Protein AF-A0A3A0E6I8-F1 (afdb_monomer)

Solvent-accessible surface area (backbone atoms only — not comparable to full-atom values): 16026 Å² total; per-residue (Å²): 136,55,73,66,58,53,52,46,22,51,53,8,47,50,31,26,50,49,14,53,53,52,40,52,52,56,52,53,52,51,53,49,50,39,50,50,27,47,73,67,78,48,79,81,57,69,67,58,54,50,51,49,51,56,52,46,54,50,28,34,40,41,15,20,21,8,38,8,29,42,57,36,18,39,59,16,43,63,37,33,52,52,45,48,50,52,52,51,50,43,68,69,42,41,76,77,77,45,81,75,58,98,80,68,47,72,63,62,56,50,51,52,51,51,51,53,50,54,51,45,53,49,38,53,50,44,50,50,38,48,76,70,64,66,39,39,57,75,79,40,64,66,28,44,51,50,19,49,50,46,34,48,51,46,44,53,53,49,52,53,60,70,71,56,74,61,77,72,58,81,73,80,69,69,68,88,77,82,80,80,70,84,84,60,81,71,69,29,40,27,44,35,53,48,86,96,50,59,42,37,26,27,64,86,77,70,45,64,48,71,54,78,82,79,48,58,69,72,58,27,50,53,53,48,58,56,45,48,54,48,49,72,23,43,48,86,93,40,66,94,77,49,64,61,52,97,39,76,66,54,46,50,50,53,53,52,48,54,51,53,50,43,54,58,46,17,78,76,56,35,75,92,24,48,43,81,46,72,48,82,61,85,74,85,77,81,93,131

Secondary structure (DSSP, 8-state):
--HHHHHHHHHHHHHHHHHHHHHHHHHHHHHHHHHHHHHHTPPPPHHHHHHHHHHHHHHHHHHHHHHHHHTTBTTHHHHHHHHHHHHHHHHHHHHHHSPPPTT--HHHHHHHHHHHHHHHHHHHHHHHHHHTT-SB-TT-HHHHHHHHHHHHHHHHHHHHHHHPPPPPPPP---STT-SSSTTS--SSEEE--BTTB-SEEETTT--EE-GGGTS-HHHHHHHHHHHHHHHHH--GGGTTT----SSHHHHHHHHHHHHHHHHHHHHHH-TTTEEE--TT--------

Mean predicted aligned error: 16.23 Å

Radius of gyration: 34.94 Å; Cα contacts (8 Å, |Δi|>4): 293; chains: 1; bounding box: 76×38×91 Å

pLDDT: mean 83.89, std 15.66, range [24.5, 98.38]

Foldseek 3Di:
DDPLLVVQLVVLVVQLVQLVVQLVVLLVVVVVVLVVCLVVVHDDDPLVLVVSVLSNLLSLLSNLLSQLRNVLAPVNQVSLVVSLVSLVCCVVCVVPSPDPDPPCDPVVVVVSVVVSVVSVVSSVVSVVCVVVVVHDYNVPPVSVVRSCCSSCVSVVVSVVSSPDGDPRDPPPPPPPDPPPPPPDAQLAWEQAADAPAQRIARPVPRDHDQPVSHDDPVLSVLSVVLNVQQNVQDDPVCVLPGGNHPDPVSVVVSVVSLVVSQVVVCVVNNPVRYHHDPNDPNPPDDDD

Sequence (288 aa):
MDAIDIAFRLAGGFYLFAGWFGLRAILMDSVLDKALAALSAGKEDPKERGRRWVVGASTVLVGASGAALMTMSAWALPLFLTSVAAQAIWIAGARRIFIPAEDDDEASRRQLVNAAILYSAVAVGVAWLWSQGRLAPFDEPVGVVVTALAASGLALWFVYHMAWDAPSLPSFDPPPDEEEDDRQAPARIVIAPKFGWQPLVNADTGKRFSHLYWVEESLAHRIEEWDDGFQSAFSADDAPRGPDFPSPQDEAAWRAEGLAIAEALKDIYGPDSVTFGPGWDGHRGGDA

Nearest PDB structures (foldseek):
  4nqi-assembly1_B  TM=3.162E-01  e=5.289E+00  Dictyostelium discoideum
  5c1f-assembly1_B  TM=2.608E-01  e=8.557E+00  Schizosaccharomyces pombe 972h-

Structure (mmCIF, N/CA/C/O backbone):
data_AF-A0A3A0E6I8-F1
#
_entry.id   AF-A0A3A0E6I8-F1
#
loop_
_atom_site.group_PDB
_atom_site.id
_atom_site.type_symbol
_atom_site.label_atom_id
_atom_site.label_alt_id
_atom_site.label_comp_id
_atom_site.label_asym_id
_atom_site.label_entity_id
_atom_site.label_seq_id
_atom_site.pdbx_PDB_ins_code
_atom_site.Cartn_x
_atom_site.Cartn_y
_atom_site.Cartn_z
_atom_site.occupancy
_atom_site.B_iso_or_equiv
_atom_site.auth_seq_id
_atom_site.auth_comp_id
_atom_site.auth_asym_id
_atom_site.auth_atom_id
_atom_site.pdbx_PDB_model_num
ATOM 1 N N . MET A 1 1 ? -17.259 -12.341 29.523 1.00 79.31 1 MET A N 1
ATOM 2 C CA . MET A 1 1 ? -17.032 -12.315 28.069 1.00 79.31 1 MET A CA 1
ATOM 3 C C . MET A 1 1 ? -18.182 -13.059 27.428 1.00 79.31 1 MET A C 1
ATOM 5 O O . MET A 1 1 ? -18.319 -14.252 27.681 1.00 79.31 1 MET A O 1
ATOM 9 N N . ASP A 1 2 ? -19.057 -12.343 26.733 1.00 94.38 2 ASP A N 1
ATOM 10 C CA . ASP A 1 2 ? -20.251 -12.917 26.101 1.00 94.38 2 ASP A CA 1
ATOM 11 C C . ASP A 1 2 ? -20.049 -13.132 24.583 1.00 94.38 2 ASP A C 1
ATOM 13 O O . ASP A 1 2 ? -18.982 -12.854 24.030 1.00 94.38 2 ASP A O 1
ATOM 17 N N . ALA A 1 3 ? -21.071 -13.652 23.896 1.00 96.00 3 ALA A N 1
ATOM 18 C CA . ALA A 1 3 ? -21.010 -13.919 22.456 1.00 96.00 3 ALA A CA 1
ATOM 19 C C . ALA A 1 3 ? -20.780 -12.653 21.608 1.00 96.00 3 ALA A C 1
ATOM 21 O O . ALA A 1 3 ? -20.157 -12.727 20.549 1.00 96.00 3 ALA A O 1
ATOM 22 N N . ILE A 1 4 ? -21.252 -11.494 22.077 1.00 95.94 4 ILE A N 1
ATOM 23 C CA . ILE A 1 4 ? -21.092 -10.212 21.387 1.00 95.94 4 ILE A CA 1
ATOM 24 C C . ILE A 1 4 ? -19.627 -9.776 21.469 1.00 95.94 4 ILE A C 1
ATOM 26 O O . ILE A 1 4 ? -19.049 -9.417 20.444 1.00 95.94 4 ILE A O 1
ATOM 30 N N . ASP A 1 5 ? -18.997 -9.886 22.645 1.00 95.19 5 ASP A N 1
ATOM 31 C CA . ASP A 1 5 ? -17.566 -9.590 22.805 1.00 95.19 5 ASP A CA 1
ATOM 32 C C . ASP A 1 5 ? -16.725 -10.447 21.853 1.00 95.19 5 ASP A C 1
ATOM 34 O O . ASP A 1 5 ? -15.836 -9.943 21.170 1.00 95.19 5 ASP A O 1
ATOM 38 N N . ILE A 1 6 ? -17.017 -11.749 21.785 1.00 97.06 6 ILE A N 1
ATOM 39 C CA . ILE A 1 6 ? -16.288 -12.683 20.920 1.00 97.06 6 ILE A CA 1
ATOM 40 C C . ILE A 1 6 ? -16.454 -12.291 19.447 1.00 97.06 6 ILE A C 1
ATOM 42 O O . ILE A 1 6 ? -15.458 -12.206 18.728 1.00 97.06 6 ILE A O 1
ATOM 46 N N . ALA A 1 7 ? -17.681 -12.004 19.005 1.00 97.56 7 ALA A N 1
ATOM 47 C CA . ALA A 1 7 ? -17.958 -11.624 17.622 1.00 97.56 7 ALA A CA 1
ATOM 48 C C . ALA A 1 7 ? -17.195 -10.356 17.204 1.00 97.56 7 ALA A C 1
ATOM 50 O O . ALA A 1 7 ? -16.555 -10.340 16.152 1.00 97.56 7 ALA A O 1
ATOM 51 N N . PHE A 1 8 ? -17.197 -9.316 18.043 1.00 97.81 8 PHE A N 1
ATOM 52 C CA . PHE A 1 8 ? -16.474 -8.078 17.742 1.00 97.81 8 PHE A CA 1
ATOM 53 C C . PHE A 1 8 ? -14.960 -8.252 17.794 1.00 97.81 8 PHE A C 1
ATOM 55 O O . PHE A 1 8 ? -14.265 -7.689 16.950 1.00 97.81 8 PHE A O 1
ATOM 62 N N . ARG A 1 9 ? -14.429 -9.081 18.698 1.00 97.88 9 ARG A N 1
ATOM 63 C CA . ARG A 1 9 ? -12.992 -9.383 18.698 1.00 97.88 9 ARG A CA 1
ATOM 64 C C . ARG A 1 9 ? -12.553 -10.137 17.449 1.00 97.88 9 ARG A C 1
ATOM 66 O O . ARG A 1 9 ? -11.496 -9.826 16.906 1.00 97.88 9 ARG A O 1
ATOM 73 N N . LEU A 1 10 ? -13.366 -11.080 16.971 1.00 98.19 10 LEU A N 1
ATOM 74 C CA . LEU A 1 10 ? -13.122 -11.776 15.705 1.00 98.19 10 LEU A CA 1
ATOM 75 C C . LEU A 1 10 ? -13.185 -10.811 14.517 1.00 98.19 10 LEU A C 1
ATOM 77 O O . LEU A 1 10 ? -12.308 -10.858 13.657 1.00 98.19 10 LEU A O 1
ATOM 81 N N . ALA A 1 11 ? -14.156 -9.892 14.499 1.00 97.88 11 ALA A N 1
ATOM 82 C CA . ALA A 1 11 ? -14.212 -8.828 13.497 1.00 97.88 11 ALA A CA 1
ATOM 83 C C . ALA A 1 11 ? -12.971 -7.916 13.562 1.00 97.88 11 ALA A C 1
ATOM 85 O O . ALA A 1 11 ? -12.406 -7.567 12.528 1.00 97.88 11 ALA A O 1
ATOM 86 N N . GLY A 1 12 ? -12.497 -7.578 14.765 1.00 97.94 12 GLY A N 1
ATOM 87 C CA . GLY A 1 12 ? -11.249 -6.844 14.968 1.00 97.94 12 GLY A CA 1
ATOM 88 C C . GLY A 1 12 ? -10.038 -7.585 14.399 1.00 97.94 12 GLY A C 1
ATOM 89 O O . GLY A 1 12 ? -9.278 -7.017 13.614 1.00 97.94 12 GLY A O 1
ATOM 90 N N . GLY A 1 13 ? -9.906 -8.878 14.709 1.00 98.25 13 GLY A N 1
ATOM 91 C CA . GLY A 1 13 ? -8.868 -9.737 14.137 1.00 98.25 13 GLY A CA 1
ATOM 92 C C . GLY A 1 13 ? -8.929 -9.783 12.608 1.00 98.25 13 GLY A C 1
ATOM 93 O O . GLY A 1 13 ? -7.906 -9.615 11.948 1.00 98.25 13 GLY A O 1
ATOM 94 N N . PHE A 1 14 ? -10.128 -9.918 12.035 1.00 98.19 14 PHE A N 1
ATOM 95 C CA . PHE A 1 14 ? -10.339 -9.869 10.588 1.00 98.19 14 PHE A CA 1
ATOM 96 C C . PHE A 1 14 ? -9.808 -8.568 9.966 1.00 98.19 14 PHE A C 1
ATOM 98 O O . PHE A 1 14 ? -9.062 -8.632 8.991 1.00 98.19 14 PHE A O 1
ATOM 105 N N . TYR A 1 15 ? -10.118 -7.398 10.535 1.00 97.94 15 TYR A N 1
ATOM 106 C CA . TYR A 1 15 ? -9.634 -6.121 9.992 1.00 97.94 15 TYR A CA 1
ATOM 107 C C . TYR A 1 15 ? -8.137 -5.893 10.198 1.00 97.94 15 TYR A C 1
ATOM 109 O O . TYR A 1 15 ? -7.499 -5.291 9.334 1.00 97.94 15 TYR A O 1
ATOM 117 N N . LEU A 1 16 ? -7.553 -6.417 11.280 1.00 98.19 16 LEU A N 1
ATOM 118 C CA . LEU A 1 16 ? -6.101 -6.423 11.459 1.00 98.19 16 LEU A CA 1
ATOM 119 C C . LEU A 1 16 ? -5.421 -7.205 10.325 1.00 98.19 16 LEU A C 1
ATOM 121 O O . LEU A 1 16 ? -4.504 -6.691 9.680 1.00 98.19 16 LEU A O 1
ATOM 125 N N . PHE A 1 17 ? -5.912 -8.412 10.028 1.00 97.88 17 PHE A N 1
ATOM 126 C CA . PHE A 1 17 ? -5.404 -9.209 8.910 1.00 97.88 17 PHE A CA 1
ATOM 127 C C . PHE A 1 17 ? -5.680 -8.557 7.554 1.00 97.88 17 PHE A C 1
ATOM 129 O O . PHE A 1 17 ? -4.795 -8.557 6.701 1.00 97.88 17 PHE A O 1
ATOM 136 N N . ALA A 1 18 ? -6.856 -7.961 7.352 1.00 95.38 18 ALA A N 1
ATOM 137 C CA . ALA A 1 18 ? -7.169 -7.230 6.127 1.00 95.38 18 ALA A CA 1
ATOM 138 C C . ALA A 1 18 ? -6.194 -6.061 5.901 1.00 95.38 18 ALA A C 1
ATOM 140 O O . ALA A 1 18 ? -5.710 -5.883 4.785 1.00 95.38 18 ALA A O 1
ATOM 141 N N . GLY A 1 19 ? -5.847 -5.319 6.960 1.00 96.00 19 GLY A N 1
ATOM 142 C CA . GLY A 1 19 ? -4.814 -4.284 6.917 1.00 96.00 19 GLY A CA 1
ATOM 143 C C . GLY A 1 19 ? -3.444 -4.848 6.533 1.00 96.00 19 GLY A C 1
ATOM 144 O O . GLY A 1 19 ? -2.801 -4.337 5.622 1.00 96.00 19 GLY A O 1
ATOM 145 N N . TRP A 1 20 ? -3.021 -5.949 7.158 1.00 97.19 20 TRP A N 1
ATOM 146 C CA . TRP A 1 20 ? -1.754 -6.614 6.833 1.00 97.19 20 TRP A CA 1
ATOM 147 C C . TRP A 1 20 ? -1.683 -7.093 5.372 1.00 97.19 20 TRP A C 1
ATOM 149 O O . TRP A 1 20 ? -0.733 -6.771 4.658 1.00 97.19 20 TRP A O 1
ATOM 159 N N . PHE A 1 21 ? -2.686 -7.846 4.908 1.00 97.00 21 PHE A N 1
ATOM 160 C CA . PHE A 1 21 ? -2.713 -8.387 3.546 1.00 97.00 21 PHE A CA 1
ATOM 161 C C . PHE A 1 21 ? -2.886 -7.298 2.489 1.00 97.00 21 PHE A C 1
ATOM 163 O O . PHE A 1 21 ? -2.201 -7.339 1.468 1.00 97.00 21 PHE A O 1
ATOM 170 N N . GLY A 1 22 ? -3.750 -6.311 2.740 1.00 94.56 22 GLY A N 1
ATOM 171 C CA . GLY A 1 22 ? -3.923 -5.171 1.843 1.00 94.56 22 GLY A CA 1
ATOM 172 C C . GLY A 1 22 ? -2.625 -4.385 1.687 1.00 94.56 22 GLY A C 1
ATOM 173 O O . GLY A 1 22 ? -2.228 -4.062 0.571 1.00 94.56 22 GLY A O 1
ATOM 174 N N . LEU A 1 23 ? -1.910 -4.155 2.791 1.00 95.38 23 LEU A N 1
ATOM 175 C CA . LEU A 1 23 ? -0.643 -3.437 2.756 1.00 95.38 23 LEU A CA 1
ATOM 176 C C . LEU A 1 23 ? 0.424 -4.243 2.016 1.00 95.38 23 LEU A C 1
ATOM 178 O O . LEU A 1 23 ? 1.119 -3.696 1.167 1.00 95.38 23 LEU A O 1
ATOM 182 N N . ARG A 1 24 ? 0.497 -5.557 2.258 1.00 95.31 24 ARG A N 1
ATOM 183 C CA . ARG A 1 24 ? 1.386 -6.453 1.508 1.00 95.31 24 ARG A CA 1
ATOM 184 C C . ARG A 1 24 ? 1.143 -6.369 0.001 1.00 95.31 24 ARG A C 1
ATOM 186 O O . ARG A 1 24 ? 2.112 -6.302 -0.746 1.00 95.31 24 ARG A O 1
ATOM 193 N N . ALA A 1 25 ? -0.117 -6.381 -0.431 1.00 92.69 25 ALA A N 1
ATOM 194 C CA . ALA A 1 25 ? -0.465 -6.291 -1.846 1.00 92.69 25 ALA A CA 1
ATOM 195 C C . ALA A 1 25 ? 0.014 -4.964 -2.458 1.00 92.69 25 ALA A C 1
ATOM 197 O O . ALA A 1 25 ? 0.691 -4.982 -3.481 1.00 92.69 25 ALA A O 1
ATOM 198 N N . ILE A 1 26 ? -0.237 -3.838 -1.779 1.00 93.06 26 ILE A N 1
ATOM 199 C CA . ILE A 1 26 ? 0.222 -2.501 -2.203 1.00 93.06 26 ILE A CA 1
ATOM 200 C C . ILE A 1 26 ? 1.752 -2.431 -2.295 1.00 93.06 26 ILE A C 1
ATOM 202 O O . ILE A 1 26 ? 2.299 -1.805 -3.199 1.00 93.06 26 ILE A O 1
ATOM 206 N N . LEU A 1 27 ? 2.456 -3.051 -1.346 1.00 92.50 27 LEU A N 1
ATOM 207 C CA . LEU A 1 27 ? 3.917 -3.055 -1.329 1.00 92.50 27 LEU A CA 1
ATOM 208 C C . LEU A 1 27 ? 4.516 -3.953 -2.417 1.00 92.50 27 LEU A C 1
ATOM 210 O O . LEU A 1 27 ? 5.545 -3.610 -2.983 1.00 92.50 27 LEU A O 1
ATOM 214 N N . MET A 1 28 ? 3.895 -5.093 -2.723 1.00 91.25 28 MET A N 1
ATOM 215 C CA . MET A 1 28 ? 4.354 -5.952 -3.820 1.00 91.25 28 MET A CA 1
ATOM 216 C C . MET A 1 28 ? 4.173 -5.276 -5.182 1.00 91.25 28 MET A C 1
ATOM 218 O O . MET A 1 28 ? 5.078 -5.342 -6.010 1.00 91.25 28 MET A O 1
ATOM 222 N N . ASP A 1 29 ? 3.043 -4.597 -5.374 1.00 88.31 29 ASP A N 1
ATOM 223 C CA . ASP A 1 29 ? 2.763 -3.770 -6.550 1.00 88.31 29 ASP A CA 1
ATOM 224 C C . ASP A 1 29 ? 3.823 -2.669 -6.728 1.00 88.31 29 ASP A C 1
ATOM 226 O O . ASP A 1 29 ? 4.437 -2.541 -7.782 1.00 88.31 29 ASP A O 1
ATOM 230 N N . SER A 1 30 ? 4.152 -1.945 -5.651 1.00 87.94 30 SER A N 1
ATOM 231 C CA . SER A 1 30 ? 5.136 -0.858 -5.718 1.00 87.94 30 SER A CA 1
ATOM 232 C C . SER A 1 30 ? 6.561 -1.325 -6.008 1.00 87.94 30 SER A C 1
ATOM 234 O O . SER A 1 30 ? 7.309 -0.632 -6.696 1.00 87.94 30 SER A O 1
ATOM 236 N N . VAL A 1 31 ? 6.952 -2.496 -5.501 1.00 88.00 31 VAL A N 1
ATOM 237 C CA . VAL A 1 31 ? 8.259 -3.092 -5.802 1.00 88.00 31 VAL A CA 1
ATOM 238 C C . VAL A 1 31 ? 8.344 -3.488 -7.276 1.00 88.00 31 VAL A C 1
ATOM 240 O O . VAL A 1 31 ? 9.379 -3.245 -7.897 1.00 88.00 31 VAL A O 1
ATOM 243 N N . LEU A 1 32 ? 7.275 -4.060 -7.839 1.00 85.81 32 LEU A N 1
ATOM 244 C CA . LEU A 1 32 ? 7.225 -4.426 -9.254 1.00 85.81 32 LEU A CA 1
ATOM 245 C C . LEU A 1 32 ? 7.331 -3.189 -10.151 1.00 85.81 32 LEU A C 1
ATOM 247 O O . LEU A 1 32 ? 8.160 -3.170 -11.058 1.00 85.81 32 LEU A O 1
ATOM 251 N N . ASP A 1 33 ? 6.578 -2.136 -9.844 1.00 84.69 33 ASP A N 1
ATOM 252 C CA . ASP A 1 33 ? 6.622 -0.889 -10.610 1.00 84.69 33 ASP A CA 1
ATOM 253 C C . ASP A 1 33 ? 7.994 -0.225 -10.564 1.00 84.69 33 ASP A C 1
ATOM 255 O O . ASP A 1 33 ? 8.503 0.225 -11.589 1.00 84.69 33 ASP A O 1
ATOM 259 N N . LYS A 1 34 ? 8.642 -0.207 -9.394 1.00 84.19 34 LYS A N 1
ATOM 260 C CA . LYS A 1 34 ? 10.011 0.311 -9.261 1.00 84.19 34 LYS A CA 1
ATOM 261 C C . LYS A 1 34 ? 11.011 -0.516 -10.067 1.00 84.19 34 LYS A C 1
ATOM 263 O O . LYS A 1 34 ? 11.920 0.054 -10.666 1.00 84.19 34 LYS A O 1
ATOM 268 N N . ALA A 1 35 ? 10.844 -1.838 -10.110 1.00 83.88 35 ALA A N 1
ATOM 269 C CA . ALA A 1 35 ? 11.683 -2.710 -10.926 1.00 83.88 35 ALA A CA 1
ATOM 270 C C . ALA A 1 35 ? 11.468 -2.464 -12.431 1.00 83.88 35 ALA A C 1
ATOM 272 O O . ALA A 1 35 ? 12.438 -2.386 -13.180 1.00 83.88 35 ALA A O 1
ATOM 273 N N . LEU A 1 36 ? 10.220 -2.280 -12.870 1.00 80.56 36 LEU A N 1
ATOM 274 C CA . LEU A 1 36 ? 9.890 -1.955 -14.260 1.00 80.56 36 LEU A CA 1
ATOM 275 C C . LEU A 1 36 ? 10.400 -0.569 -14.668 1.00 80.56 36 LEU A C 1
ATOM 277 O O . LEU A 1 36 ? 10.959 -0.423 -15.751 1.00 80.56 36 LEU A O 1
ATOM 281 N N . ALA A 1 37 ? 10.257 0.434 -13.802 1.00 81.06 37 ALA A N 1
ATOM 282 C CA . ALA A 1 37 ? 10.792 1.777 -14.018 1.00 81.06 37 ALA A CA 1
ATOM 283 C C . ALA A 1 37 ? 12.325 1.767 -14.146 1.00 81.06 37 ALA A C 1
ATOM 285 O O . ALA A 1 37 ? 12.880 2.430 -15.022 1.00 81.06 37 ALA A O 1
ATOM 286 N N . ALA A 1 38 ? 13.011 0.958 -13.329 1.00 80.50 38 ALA A N 1
ATOM 287 C CA . ALA A 1 38 ? 14.459 0.779 -13.418 1.00 80.50 38 ALA A CA 1
ATOM 288 C C . ALA A 1 38 ? 14.906 0.119 -14.738 1.00 80.50 38 ALA A C 1
ATOM 290 O O . ALA A 1 38 ? 16.006 0.402 -15.205 1.00 80.50 38 ALA A O 1
ATOM 291 N N . LEU A 1 39 ? 14.068 -0.730 -15.345 1.00 79.31 39 LEU A N 1
ATOM 292 C CA . LEU A 1 39 ? 14.342 -1.358 -16.644 1.00 79.31 39 LEU A CA 1
ATOM 293 C C . LEU A 1 39 ? 13.994 -0.455 -17.835 1.00 79.31 39 LEU A C 1
ATOM 295 O O . LEU A 1 39 ? 14.666 -0.520 -18.858 1.00 79.31 39 LEU A O 1
ATOM 299 N N . SER A 1 40 ? 12.952 0.370 -17.722 1.00 74.88 40 SER A N 1
ATOM 300 C CA . SER A 1 40 ? 12.442 1.196 -18.826 1.00 74.88 40 SER A CA 1
ATOM 301 C C . SER A 1 40 ? 13.024 2.613 -18.885 1.00 74.88 40 SER A C 1
ATOM 303 O O . SER A 1 40 ? 12.631 3.386 -19.755 1.00 74.88 40 SER A O 1
ATOM 305 N N . ALA A 1 41 ? 13.914 2.984 -17.954 1.00 65.06 41 ALA A N 1
ATOM 306 C CA . ALA A 1 41 ? 14.380 4.362 -17.733 1.00 65.06 41 ALA A CA 1
ATOM 307 C C . ALA A 1 41 ? 13.239 5.390 -17.513 1.00 65.06 41 ALA A C 1
ATOM 309 O O . ALA A 1 41 ? 13.448 6.605 -17.582 1.00 65.06 41 ALA A O 1
ATOM 310 N N . GLY A 1 42 ? 12.024 4.914 -17.222 1.00 63.69 42 GLY A N 1
ATOM 311 C CA . GLY A 1 42 ? 10.843 5.734 -16.979 1.00 63.69 42 GLY A CA 1
ATOM 312 C C . GLY A 1 42 ? 10.791 6.269 -15.546 1.00 63.69 42 GLY A C 1
ATOM 313 O O . GLY A 1 42 ? 11.206 5.608 -14.597 1.00 63.69 42 GLY A O 1
ATOM 314 N N . LYS A 1 43 ? 10.246 7.477 -15.364 1.00 64.75 43 LYS A N 1
ATOM 315 C CA . LYS A 1 43 ? 9.929 8.025 -14.033 1.00 64.75 43 LYS A CA 1
ATOM 316 C C . LYS A 1 43 ? 8.509 7.623 -13.629 1.00 64.75 43 LYS A C 1
ATOM 318 O O . LYS A 1 43 ? 7.598 7.719 -14.443 1.00 64.75 43 LYS A O 1
ATOM 323 N N . GLU A 1 44 ? 8.328 7.234 -12.366 1.00 68.06 44 GLU A N 1
ATOM 324 C CA . GLU A 1 44 ? 7.010 6.951 -11.771 1.00 68.06 44 GLU A CA 1
ATOM 325 C C . GLU A 1 44 ? 6.102 8.199 -11.842 1.00 68.06 44 GLU A C 1
ATOM 327 O O . GLU A 1 44 ? 6.553 9.311 -11.542 1.00 68.06 44 GLU A O 1
ATOM 332 N N . ASP A 1 45 ? 4.823 8.032 -12.209 1.00 76.38 45 ASP A N 1
ATOM 333 C CA . ASP A 1 45 ? 3.847 9.131 -12.232 1.00 76.38 45 ASP A CA 1
ATOM 334 C C . ASP A 1 45 ? 3.603 9.656 -10.797 1.00 76.38 45 ASP A C 1
ATOM 336 O O . ASP A 1 45 ? 3.143 8.908 -9.921 1.00 76.38 45 ASP A O 1
ATOM 340 N N . PRO A 1 46 ? 3.842 10.957 -10.521 1.00 78.25 46 PRO A N 1
ATOM 341 C CA . PRO A 1 46 ? 3.565 11.563 -9.220 1.00 78.25 46 PRO A CA 1
ATOM 342 C C . PRO A 1 46 ? 2.135 11.337 -8.706 1.00 78.25 46 PRO A C 1
ATOM 344 O O . PRO A 1 46 ? 1.923 11.261 -7.489 1.00 78.25 46 PRO A O 1
ATOM 347 N N . LYS A 1 47 ? 1.143 11.232 -9.602 1.00 79.81 47 LYS A N 1
ATOM 348 C CA . LYS A 1 47 ? -0.257 10.985 -9.226 1.00 79.81 47 LYS A CA 1
ATOM 349 C C . LYS A 1 47 ? -0.466 9.572 -8.698 1.00 79.81 47 LYS A C 1
ATOM 351 O O . LYS A 1 47 ? -1.167 9.405 -7.697 1.00 79.81 47 LYS A O 1
ATOM 356 N N . GLU A 1 48 ? 0.153 8.575 -9.321 1.00 80.31 48 GLU A N 1
ATOM 357 C CA . GLU A 1 48 ? 0.065 7.180 -8.882 1.00 80.31 48 GLU A CA 1
ATOM 358 C C . GLU A 1 48 ? 0.777 6.969 -7.553 1.00 80.31 48 GLU A C 1
ATOM 360 O O . GLU A 1 48 ? 0.212 6.360 -6.638 1.00 80.31 48 GLU A O 1
ATOM 365 N N . ARG A 1 49 ? 1.945 7.599 -7.383 1.00 84.38 49 ARG A N 1
ATOM 366 C CA . ARG A 1 49 ? 2.635 7.650 -6.093 1.00 84.38 49 ARG A CA 1
ATOM 367 C C . ARG A 1 49 ? 1.740 8.262 -5.014 1.00 84.38 49 ARG A C 1
ATOM 369 O O . ARG A 1 49 ? 1.586 7.680 -3.941 1.00 84.38 49 ARG A O 1
ATOM 376 N N . GLY A 1 50 ? 1.104 9.403 -5.289 1.00 85.81 50 GLY A N 1
ATOM 377 C CA . GLY A 1 50 ? 0.164 10.041 -4.362 1.00 85.81 50 GLY A CA 1
ATOM 378 C C . GLY A 1 50 ? -1.016 9.136 -3.988 1.00 85.81 50 GLY A C 1
ATOM 379 O O . GLY A 1 50 ? -1.313 8.965 -2.803 1.00 85.81 50 GLY A O 1
ATOM 380 N N . ARG A 1 51 ? -1.647 8.494 -4.982 1.00 85.12 51 ARG A N 1
ATOM 381 C CA . ARG A 1 51 ? -2.717 7.502 -4.777 1.00 85.12 51 ARG A CA 1
ATOM 382 C C . ARG A 1 51 ? -2.252 6.374 -3.858 1.00 85.12 51 ARG A C 1
ATOM 384 O O . ARG A 1 51 ? -2.935 6.064 -2.884 1.00 85.12 51 ARG A O 1
ATOM 391 N N . ARG A 1 52 ? -1.079 5.802 -4.125 1.00 89.44 52 ARG A N 1
ATOM 392 C CA . ARG A 1 52 ? -0.498 4.700 -3.349 1.00 89.44 52 ARG A CA 1
ATOM 393 C C . ARG A 1 52 ? -0.262 5.078 -1.888 1.00 89.44 52 ARG A C 1
ATOM 395 O O . ARG A 1 52 ? -0.593 4.296 -1.000 1.00 89.44 52 ARG A O 1
ATOM 402 N N . TRP A 1 53 ? 0.230 6.291 -1.627 1.00 91.25 53 TRP A N 1
ATOM 403 C CA . TRP A 1 53 ? 0.388 6.817 -0.266 1.00 91.25 53 TRP A CA 1
ATOM 404 C C . TRP A 1 53 ? -0.943 6.946 0.475 1.00 91.25 53 TRP A C 1
ATOM 406 O O . TRP A 1 53 ? -1.047 6.512 1.622 1.00 91.25 53 TRP A O 1
ATOM 416 N N . VAL A 1 54 ? -1.970 7.495 -0.177 1.00 90.19 54 VAL A N 1
ATOM 417 C CA . VAL A 1 54 ? -3.303 7.655 0.427 1.00 90.19 54 VAL A CA 1
ATOM 418 C C . VAL A 1 54 ? -3.945 6.301 0.727 1.00 90.19 54 VAL A C 1
ATOM 420 O O . VAL A 1 54 ? -4.462 6.090 1.829 1.00 90.19 54 VAL A O 1
ATOM 423 N N . VAL A 1 55 ? -3.891 5.369 -0.228 1.00 89.81 55 VAL A N 1
ATOM 424 C CA . VAL A 1 55 ? -4.449 4.022 -0.059 1.00 89.81 55 VAL A CA 1
ATOM 425 C C . VAL A 1 55 ? -3.681 3.267 1.028 1.00 89.81 55 VAL A C 1
ATOM 427 O O . VAL A 1 55 ? -4.307 2.766 1.958 1.00 89.81 55 VAL A O 1
ATOM 430 N N . GLY A 1 56 ? -2.345 3.272 0.995 1.00 94.00 56 GLY A N 1
ATOM 431 C CA . GLY A 1 56 ? -1.513 2.613 2.005 1.00 94.00 56 GLY A CA 1
ATOM 432 C C . GLY A 1 56 ? -1.742 3.152 3.419 1.00 94.00 56 GLY A C 1
ATOM 433 O O . GLY A 1 56 ? -1.946 2.368 4.346 1.00 94.00 56 GLY A O 1
ATOM 434 N N . ALA A 1 57 ? -1.816 4.476 3.591 1.00 94.12 57 ALA A N 1
ATOM 435 C CA . ALA A 1 57 ? -2.145 5.089 4.881 1.00 94.12 57 ALA A CA 1
ATOM 436 C C . ALA A 1 57 ? -3.547 4.684 5.378 1.00 94.12 57 ALA A C 1
ATOM 438 O O . ALA A 1 57 ? -3.728 4.380 6.560 1.00 94.12 57 ALA A O 1
ATOM 439 N N . SER A 1 58 ? -4.529 4.617 4.474 1.00 93.25 58 SER A N 1
ATOM 440 C CA . SER A 1 58 ? -5.884 4.152 4.799 1.00 93.25 58 SER A CA 1
ATOM 441 C C . SER A 1 58 ? -5.893 2.676 5.216 1.00 93.25 58 SER A C 1
ATOM 443 O O . SER A 1 58 ? -6.582 2.302 6.165 1.00 93.25 58 SER A O 1
ATOM 445 N N . THR A 1 59 ? -5.087 1.833 4.568 1.00 95.25 59 THR A N 1
ATOM 446 C CA . THR A 1 59 ? -4.939 0.411 4.908 1.00 95.25 59 THR A CA 1
ATOM 447 C C . THR A 1 59 ? -4.275 0.200 6.273 1.00 95.25 59 THR A C 1
ATOM 449 O O . THR A 1 59 ? -4.730 -0.645 7.048 1.00 95.25 59 THR A O 1
ATOM 452 N N . VAL A 1 60 ? -3.255 0.997 6.613 1.00 97.12 60 VAL A N 1
ATOM 453 C CA . VAL A 1 60 ? -2.652 1.011 7.960 1.00 97.12 60 VAL A CA 1
ATOM 454 C C . VAL A 1 60 ? -3.710 1.346 9.011 1.00 97.12 60 VAL A C 1
ATOM 456 O O . VAL A 1 60 ? -3.801 0.668 10.037 1.00 97.12 60 VAL A O 1
ATOM 459 N N . LEU A 1 61 ? -4.547 2.351 8.739 1.00 96.62 61 LEU A N 1
ATOM 460 C CA . LEU A 1 61 ? -5.613 2.764 9.646 1.00 96.62 61 LEU A CA 1
ATOM 461 C C . LEU A 1 61 ? -6.652 1.651 9.863 1.00 96.62 61 LEU A C 1
ATOM 463 O O . LEU A 1 61 ? -7.030 1.403 11.004 1.00 96.62 61 LEU A O 1
ATOM 467 N N . VAL A 1 62 ? -7.054 0.931 8.808 1.00 97.06 62 VAL A N 1
ATOM 468 C CA . VAL A 1 62 ? -7.933 -0.253 8.912 1.00 97.06 62 VAL A CA 1
ATOM 469 C C . VAL A 1 62 ? -7.313 -1.337 9.801 1.00 97.06 62 VAL A C 1
ATOM 471 O O . VAL A 1 62 ? -7.993 -1.876 10.679 1.00 97.06 62 VAL A O 1
ATOM 474 N N . GLY A 1 63 ? -6.021 -1.628 9.625 1.00 97.69 63 GLY A N 1
ATOM 475 C CA . GLY A 1 63 ? -5.310 -2.600 10.459 1.00 97.69 63 GLY A CA 1
ATOM 476 C C . GLY A 1 63 ? -5.258 -2.188 11.935 1.00 97.69 63 GLY A C 1
ATOM 477 O O . GLY A 1 63 ? -5.556 -2.992 12.822 1.00 97.69 63 GLY A O 1
ATOM 478 N N . ALA A 1 64 ? -4.955 -0.914 12.203 1.00 98.06 64 ALA A N 1
ATOM 479 C CA . ALA A 1 64 ? -4.931 -0.346 13.551 1.00 98.06 64 ALA A CA 1
ATOM 480 C C . ALA A 1 64 ? -6.319 -0.363 14.219 1.00 98.06 64 ALA A C 1
ATOM 482 O O . ALA A 1 64 ? -6.439 -0.757 15.381 1.00 98.06 64 ALA A O 1
ATOM 483 N N . SER A 1 65 ? -7.375 -0.007 13.479 1.00 98.25 65 SER A N 1
ATOM 484 C CA . SER A 1 65 ? -8.771 -0.142 13.913 1.00 98.25 65 SER A CA 1
ATOM 485 C C . SER A 1 65 ? -9.103 -1.579 14.318 1.00 98.25 65 SER A C 1
ATOM 487 O O . SER A 1 65 ? -9.703 -1.800 15.372 1.00 98.25 65 SER A O 1
ATOM 489 N N . GLY A 1 66 ? -8.675 -2.557 13.514 1.00 98.06 66 GLY A N 1
ATOM 490 C CA . GLY A 1 66 ? -8.847 -3.977 13.808 1.00 98.06 66 GLY A CA 1
ATOM 491 C C . GLY A 1 66 ? -8.158 -4.411 15.103 1.00 98.06 66 GLY A C 1
ATOM 492 O O . GLY A 1 66 ? -8.791 -5.032 15.956 1.00 98.06 66 GLY A O 1
ATOM 493 N N . ALA A 1 67 ? -6.896 -4.020 15.302 1.00 98.25 67 ALA A N 1
ATOM 494 C CA . ALA A 1 67 ? -6.143 -4.318 16.526 1.00 98.25 67 ALA A CA 1
ATOM 495 C C . ALA A 1 67 ? -6.797 -3.724 17.787 1.00 98.25 67 ALA A C 1
ATOM 497 O O . ALA A 1 67 ? -6.929 -4.409 18.810 1.00 98.25 67 ALA A O 1
ATOM 498 N N . ALA A 1 68 ? -7.266 -2.477 17.698 1.00 98.19 68 ALA A N 1
ATOM 499 C CA . ALA A 1 68 ? -7.979 -1.824 18.788 1.00 98.19 68 ALA A CA 1
ATOM 500 C C . ALA A 1 68 ? -9.287 -2.553 19.124 1.00 98.19 68 ALA A C 1
ATOM 502 O O . ALA A 1 68 ? -9.576 -2.808 20.290 1.00 98.19 68 ALA A O 1
ATOM 503 N N . LEU A 1 69 ? -10.064 -2.961 18.116 1.00 98.38 69 LEU A N 1
ATOM 504 C CA . LEU A 1 69 ? -11.314 -3.689 18.340 1.00 98.38 69 LEU A CA 1
ATOM 505 C C . LEU A 1 69 ? -11.087 -5.123 18.846 1.00 98.38 69 LEU A C 1
ATOM 507 O O . LEU A 1 69 ? -11.823 -5.595 19.708 1.00 98.38 69 LEU A O 1
ATOM 511 N N . MET A 1 70 ? -10.038 -5.801 18.377 1.00 98.06 70 MET A N 1
ATOM 512 C CA . MET A 1 70 ? -9.656 -7.143 18.834 1.00 98.06 70 MET A CA 1
ATOM 513 C C . MET A 1 70 ? -9.355 -7.179 20.339 1.00 98.06 70 MET A C 1
ATOM 515 O O . MET A 1 70 ? -9.624 -8.175 21.013 1.00 98.06 70 MET A O 1
ATOM 519 N N . THR A 1 71 ? -8.826 -6.080 20.874 1.00 97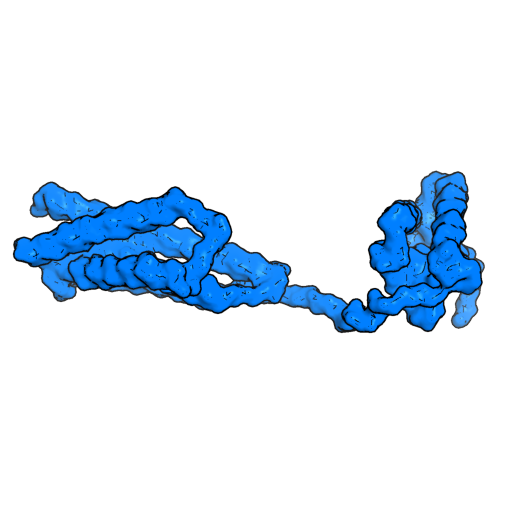.50 71 THR A N 1
ATOM 520 C CA . THR A 1 71 ? -8.570 -5.893 22.309 1.00 97.50 71 THR A CA 1
ATOM 521 C C . THR A 1 71 ? -9.723 -5.211 23.044 1.00 97.50 71 THR A C 1
ATOM 523 O O . THR A 1 71 ? -9.647 -5.033 24.255 1.00 97.50 71 THR A O 1
ATOM 526 N N . MET A 1 72 ? -10.821 -4.894 22.345 1.00 97.62 72 MET A N 1
ATOM 527 C CA . MET A 1 72 ? -11.960 -4.125 22.860 1.00 97.62 72 MET A CA 1
ATOM 528 C C . MET A 1 72 ? -11.535 -2.768 23.445 1.00 97.62 72 MET A C 1
ATOM 530 O O . MET A 1 72 ? -12.080 -2.335 24.451 1.00 97.62 72 MET A O 1
ATOM 534 N N . SER A 1 73 ? -10.557 -2.096 22.838 1.00 97.94 73 SER A N 1
ATOM 535 C CA . SER A 1 73 ? -10.054 -0.793 23.283 1.00 97.94 73 SER A CA 1
ATOM 536 C C . SER A 1 73 ? -10.967 0.363 22.859 1.00 97.94 73 SER A C 1
ATOM 538 O O . SER A 1 73 ? -11.487 0.382 21.741 1.00 97.94 73 SER A O 1
ATOM 540 N N . ALA A 1 74 ? -11.078 1.389 23.709 1.00 97.69 74 ALA A N 1
ATOM 541 C CA . ALA A 1 74 ? -11.696 2.683 23.407 1.00 97.69 74 ALA A CA 1
ATOM 542 C C . ALA A 1 74 ? -11.176 3.322 22.114 1.00 97.69 74 ALA A C 1
ATOM 544 O O . ALA A 1 74 ? -11.936 3.973 21.396 1.00 97.69 74 ALA A O 1
ATOM 545 N N . TRP A 1 75 ? -9.897 3.103 21.788 1.00 97.81 75 TRP A N 1
ATOM 546 C CA . TRP A 1 75 ? -9.265 3.604 20.566 1.00 97.81 75 TRP A CA 1
ATOM 547 C C . TRP A 1 75 ? -9.911 3.071 19.285 1.00 97.81 75 TRP A C 1
ATOM 549 O O . TRP A 1 75 ? -9.786 3.707 18.238 1.00 97.81 75 TRP A O 1
ATOM 559 N N . ALA A 1 76 ? -10.660 1.964 19.355 1.00 97.69 76 ALA A N 1
ATOM 560 C CA . ALA A 1 76 ? -11.400 1.445 18.212 1.00 97.69 76 ALA A CA 1
ATOM 561 C C . ALA A 1 76 ? -12.353 2.506 17.643 1.00 97.69 76 ALA A C 1
ATOM 563 O O . ALA A 1 76 ? -12.388 2.697 16.431 1.00 97.69 76 ALA A O 1
ATOM 564 N N . LEU A 1 77 ? -13.068 3.249 18.495 1.00 97.81 77 LEU A N 1
ATOM 565 C CA . LEU A 1 77 ? -14.051 4.236 18.047 1.00 97.81 77 LEU A CA 1
ATOM 566 C C . LEU A 1 77 ? -13.439 5.344 17.167 1.00 97.81 77 LEU A C 1
ATOM 568 O O . LEU A 1 77 ? -13.843 5.450 16.006 1.00 97.81 77 LEU A O 1
ATOM 572 N N . PRO A 1 78 ? -12.471 6.156 17.641 1.00 98.06 78 PRO A N 1
ATOM 573 C CA . PRO A 1 78 ? -11.902 7.218 16.816 1.00 98.06 78 PRO A CA 1
ATOM 574 C C . PRO A 1 78 ? -11.196 6.679 15.565 1.00 98.06 78 PRO A C 1
ATOM 576 O O . PRO A 1 78 ? -11.296 7.302 14.508 1.00 98.06 78 PRO A O 1
ATOM 579 N N . LEU A 1 79 ? -10.540 5.514 15.631 1.00 97.69 79 LEU A N 1
ATOM 580 C CA . LEU A 1 79 ? -9.862 4.930 14.469 1.00 97.69 79 LEU A CA 1
ATOM 581 C C . LEU A 1 79 ? -10.864 4.477 13.393 1.00 97.69 79 LEU A C 1
ATOM 583 O O . LEU A 1 79 ? -10.697 4.807 12.217 1.00 97.69 79 LEU A O 1
ATOM 587 N N . PHE A 1 80 ? -11.936 3.772 13.781 1.00 97.75 80 PHE A N 1
ATOM 588 C CA . PHE A 1 80 ? -12.991 3.365 12.844 1.00 97.75 80 PHE A CA 1
ATOM 589 C 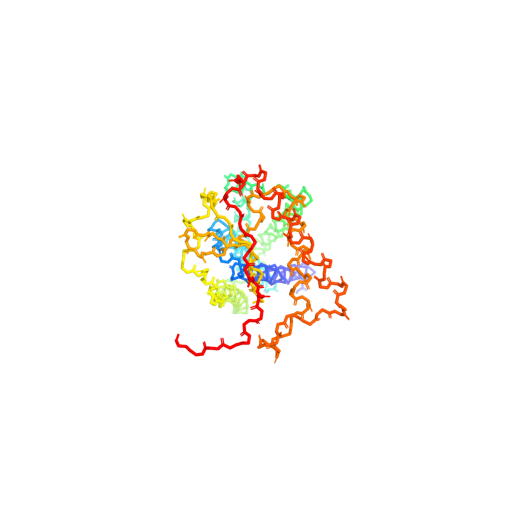C . PHE A 1 80 ? -13.667 4.577 12.199 1.00 97.75 80 PHE A C 1
ATOM 591 O O . PHE A 1 80 ? -13.815 4.601 10.977 1.00 97.75 80 PHE A O 1
ATOM 598 N N . LEU A 1 81 ? -14.024 5.600 12.984 1.00 97.12 81 LEU A N 1
ATOM 599 C CA . LEU A 1 81 ? -14.652 6.817 12.459 1.00 97.12 81 LEU A CA 1
ATOM 600 C C . LEU A 1 81 ? -13.733 7.571 11.494 1.00 97.12 81 LEU A C 1
ATOM 602 O O . LEU A 1 81 ? -14.184 8.001 10.434 1.00 97.12 81 LEU A O 1
ATOM 606 N N . THR A 1 82 ? -12.444 7.680 11.822 1.00 96.69 82 THR A N 1
ATOM 607 C CA . THR A 1 82 ? -11.453 8.315 10.939 1.00 96.69 82 THR A CA 1
ATOM 608 C C . THR A 1 82 ? -11.325 7.552 9.621 1.00 96.69 82 THR A C 1
ATOM 610 O O . THR A 1 82 ? -11.289 8.165 8.558 1.00 96.69 82 THR A O 1
ATOM 613 N N . SER A 1 83 ? -11.326 6.216 9.666 1.00 94.81 83 SER A N 1
ATOM 614 C CA . SER A 1 83 ? -11.248 5.380 8.463 1.00 94.81 83 SER A CA 1
ATOM 615 C C . SER A 1 83 ? -12.507 5.480 7.600 1.00 94.81 83 SER A C 1
ATOM 617 O O . SER A 1 83 ? -12.400 5.647 6.387 1.00 94.81 83 SER A O 1
ATOM 619 N N . VAL A 1 84 ? -13.701 5.483 8.205 1.00 94.44 84 VAL A N 1
ATOM 620 C CA . VAL A 1 84 ? -14.963 5.719 7.478 1.00 94.44 84 VAL A CA 1
ATOM 621 C C . VAL A 1 84 ? -14.957 7.098 6.818 1.00 94.44 84 VAL A C 1
ATOM 623 O O . VAL A 1 84 ? -15.318 7.216 5.649 1.00 94.44 84 VAL A O 1
ATOM 626 N N . ALA A 1 85 ? -14.508 8.136 7.529 1.00 93.12 85 ALA A N 1
ATOM 627 C CA . ALA A 1 85 ? -14.398 9.479 6.969 1.00 93.12 85 ALA A CA 1
ATOM 628 C C . ALA A 1 85 ? -13.420 9.520 5.783 1.00 93.12 85 ALA A C 1
ATOM 630 O O . ALA A 1 85 ? -13.760 10.067 4.735 1.00 93.12 85 ALA A O 1
ATOM 631 N N . ALA A 1 86 ? -12.248 8.889 5.907 1.00 90.25 86 ALA A N 1
ATOM 632 C CA . ALA A 1 86 ? -11.270 8.793 4.825 1.00 90.25 86 ALA A CA 1
ATOM 633 C C . ALA A 1 86 ? -11.833 8.051 3.600 1.00 90.25 86 ALA A C 1
ATOM 635 O O . ALA A 1 86 ? -11.697 8.537 2.478 1.00 90.25 86 ALA A O 1
ATOM 636 N N . GLN A 1 87 ? -12.531 6.928 3.803 1.00 88.12 87 GLN A N 1
ATOM 637 C CA . GLN A 1 87 ? -13.185 6.174 2.727 1.00 88.12 87 GLN A CA 1
ATOM 638 C C . GLN A 1 87 ? -14.299 6.985 2.054 1.00 88.12 87 GLN A C 1
ATOM 640 O O . GLN A 1 87 ? -14.392 6.996 0.829 1.00 88.12 87 GLN A O 1
ATOM 645 N N . ALA A 1 88 ? -15.119 7.704 2.824 1.00 87.56 88 ALA A N 1
ATOM 646 C CA . ALA A 1 88 ? -16.172 8.560 2.283 1.00 87.56 88 ALA A CA 1
ATOM 647 C C . ALA A 1 88 ? -15.594 9.719 1.454 1.00 87.56 88 ALA A C 1
ATOM 649 O O . ALA A 1 88 ? -16.073 9.983 0.350 1.00 87.56 88 ALA A O 1
ATOM 650 N N . ILE A 1 89 ? -14.534 10.368 1.953 1.00 86.88 89 ILE A N 1
ATOM 651 C CA . ILE A 1 89 ? -13.796 11.409 1.224 1.00 86.88 89 ILE A CA 1
ATOM 652 C C . ILE A 1 89 ? -13.198 10.830 -0.058 1.00 86.88 89 ILE A C 1
ATOM 654 O O . ILE A 1 89 ? -13.322 11.450 -1.113 1.00 86.88 89 ILE A O 1
ATOM 658 N N . TRP A 1 90 ? -12.599 9.638 0.007 1.00 83.12 90 TRP A N 1
ATOM 659 C CA . TRP A 1 90 ? -12.048 8.964 -1.163 1.00 83.12 90 TRP A CA 1
ATOM 660 C C . TRP A 1 90 ? -13.132 8.656 -2.192 1.00 83.12 90 TRP A C 1
ATOM 662 O O . TRP A 1 90 ? -12.998 9.054 -3.336 1.00 83.12 90 TRP A O 1
ATOM 672 N N . ILE A 1 91 ? -14.246 8.031 -1.813 1.00 80.12 91 ILE A N 1
ATOM 673 C CA . ILE A 1 91 ? -15.322 7.686 -2.757 1.00 80.12 91 ILE A CA 1
ATOM 674 C C . ILE A 1 91 ? -15.942 8.949 -3.381 1.00 80.12 91 ILE A C 1
ATOM 676 O O . ILE A 1 91 ? -16.215 8.976 -4.584 1.00 80.12 91 ILE A O 1
ATOM 680 N N . ALA A 1 92 ? -16.130 10.014 -2.594 1.00 81.06 92 ALA A N 1
ATOM 681 C CA . ALA A 1 92 ? -16.664 11.283 -3.087 1.00 81.06 92 ALA A CA 1
ATOM 682 C C . ALA A 1 92 ? -15.664 12.053 -3.974 1.00 81.06 92 ALA A C 1
ATOM 684 O O . ALA A 1 92 ? -16.068 12.706 -4.939 1.00 81.06 92 ALA A O 1
ATOM 685 N N 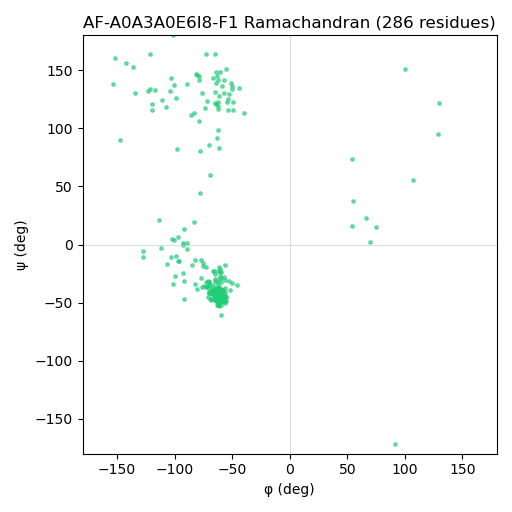. GLY A 1 93 ? -14.369 11.994 -3.647 1.00 72.81 93 GLY A N 1
ATOM 686 C CA . GLY A 1 93 ? -13.299 12.750 -4.300 1.00 72.81 93 GLY A CA 1
ATOM 687 C C . GLY A 1 93 ? -12.622 12.027 -5.466 1.00 72.81 93 GLY A C 1
ATOM 688 O O . GLY A 1 93 ? -12.233 12.678 -6.434 1.00 72.81 93 GLY A O 1
ATOM 689 N N . ALA A 1 94 ? -12.527 10.696 -5.428 1.00 67.94 94 ALA A N 1
ATOM 690 C CA . ALA A 1 94 ? -11.805 9.881 -6.405 1.00 67.94 94 ALA A CA 1
ATOM 691 C C . ALA A 1 94 ? -12.335 10.106 -7.821 1.00 67.94 94 ALA A C 1
ATOM 693 O O . ALA A 1 94 ? -11.541 10.312 -8.729 1.00 67.94 94 ALA A O 1
ATOM 694 N N . ARG A 1 95 ? -13.661 10.226 -7.986 1.00 63.22 95 ARG A N 1
ATOM 695 C CA . ARG A 1 95 ? -14.301 10.531 -9.279 1.00 63.22 95 ARG A CA 1
ATOM 696 C C . ARG A 1 95 ? -13.895 11.873 -9.895 1.00 63.22 95 ARG A C 1
ATOM 698 O O . ARG A 1 95 ? -14.111 12.073 -11.083 1.00 63.22 95 ARG A O 1
ATOM 705 N N . ARG A 1 96 ? -13.393 12.818 -9.096 1.00 65.69 96 ARG A N 1
ATOM 706 C CA . ARG A 1 96 ? -12.983 14.152 -9.564 1.00 65.69 96 ARG A CA 1
ATOM 707 C C . ARG A 1 96 ? -11.478 14.276 -9.771 1.00 65.69 96 ARG A C 1
ATOM 709 O O . ARG A 1 96 ? -11.058 15.129 -10.542 1.00 65.69 96 ARG A O 1
ATOM 716 N N . ILE A 1 97 ? -10.688 13.487 -9.047 1.00 64.75 97 ILE A N 1
ATOM 717 C CA . ILE A 1 97 ? -9.228 13.638 -8.981 1.00 64.75 97 ILE A CA 1
ATOM 718 C C . ILE A 1 97 ? -8.525 12.611 -9.874 1.00 64.75 97 ILE A C 1
ATOM 720 O O . ILE A 1 97 ? -7.504 12.929 -10.482 1.00 64.75 97 ILE A O 1
ATOM 724 N N . PHE A 1 98 ? -9.085 11.406 -9.992 1.00 59.47 98 PHE A N 1
ATOM 725 C CA . PHE A 1 98 ? -8.533 10.322 -10.791 1.00 59.47 98 PHE A CA 1
ATOM 726 C C . PHE A 1 98 ? -9.559 9.944 -11.861 1.00 59.47 98 PHE A C 1
ATOM 728 O O . PHE A 1 98 ? -10.668 9.518 -11.541 1.00 59.47 98 PHE A O 1
ATOM 735 N N . ILE A 1 99 ? -9.211 10.148 -13.134 1.00 55.00 99 ILE A N 1
ATOM 736 C CA . ILE A 1 99 ? -9.984 9.587 -14.246 1.00 55.00 99 ILE A CA 1
ATOM 737 C C . ILE A 1 99 ? -9.848 8.066 -14.097 1.00 55.00 99 ILE A C 1
ATOM 739 O O . ILE A 1 99 ? -8.709 7.598 -14.035 1.00 55.00 99 ILE A O 1
ATOM 743 N N . PRO A 1 100 ? -10.950 7.308 -13.943 1.00 56.09 100 PRO A N 1
ATOM 744 C CA . PRO A 1 100 ? -10.874 5.854 -13.890 1.00 56.09 100 PRO A CA 1
ATOM 745 C C . PRO A 1 100 ? -10.112 5.367 -15.122 1.00 56.09 100 PRO A C 1
ATOM 747 O O . PRO A 1 100 ? -10.415 5.818 -16.227 1.00 56.09 100 PRO A O 1
ATOM 750 N N . ALA A 1 101 ? -9.106 4.513 -14.928 1.00 56.91 101 ALA A N 1
ATOM 751 C CA . ALA A 1 101 ? -8.450 3.854 -16.051 1.00 56.91 101 ALA A CA 1
ATOM 752 C C . ALA A 1 101 ? -9.514 3.110 -16.876 1.00 56.91 101 ALA A C 1
ATOM 754 O O . ALA A 1 101 ? -10.537 2.694 -16.322 1.00 56.91 101 ALA A O 1
ATOM 755 N N . GLU A 1 102 ? -9.295 2.952 -18.183 1.00 48.44 102 GLU A N 1
ATOM 756 C CA . GLU A 1 102 ? -10.252 2.285 -19.085 1.00 48.44 102 GLU A CA 1
ATOM 757 C C . GLU A 1 102 ? -10.607 0.851 -18.624 1.00 48.44 102 GLU A C 1
ATOM 759 O O . GLU A 1 102 ? -11.677 0.348 -18.962 1.00 48.44 102 GLU A O 1
ATOM 764 N N . ASP A 1 103 ? -9.784 0.272 -17.741 1.00 52.94 103 ASP A N 1
ATOM 765 C CA . ASP A 1 103 ? -9.880 -1.089 -17.204 1.00 52.94 103 ASP A CA 1
ATOM 766 C C . ASP A 1 103 ? -10.583 -1.190 -15.827 1.00 52.94 103 ASP A C 1
ATOM 768 O O . ASP A 1 103 ? -10.586 -2.252 -15.200 1.00 52.94 103 ASP A O 1
ATOM 772 N N . ASP A 1 104 ? -11.152 -0.100 -15.291 1.00 59.97 104 ASP A N 1
ATOM 773 C CA . ASP A 1 104 ? -11.752 -0.094 -13.944 1.00 59.97 104 ASP A CA 1
ATOM 774 C C . ASP A 1 104 ? -13.150 -0.764 -13.935 1.00 59.97 104 ASP A C 1
ATOM 776 O O . ASP A 1 104 ? -14.222 -0.129 -13.978 1.00 59.97 104 ASP A O 1
ATOM 780 N N . ASP A 1 105 ? -13.124 -2.097 -13.897 1.00 66.31 105 ASP A N 1
ATOM 781 C CA . ASP A 1 105 ? -14.285 -2.980 -13.964 1.00 66.31 105 ASP A CA 1
ATOM 782 C C . ASP A 1 105 ? -15.386 -2.610 -12.951 1.00 66.31 105 ASP A C 1
ATOM 784 O O . ASP A 1 105 ? -15.162 -2.319 -11.770 1.00 66.31 105 ASP A O 1
ATOM 788 N N . GLU A 1 106 ? -16.644 -2.687 -13.395 1.00 75.50 106 GLU A N 1
ATOM 789 C CA . GLU A 1 106 ? -17.833 -2.468 -12.553 1.00 75.50 106 GLU A CA 1
ATOM 790 C C . GLU A 1 106 ? -17.854 -3.398 -11.321 1.00 75.50 106 GLU A C 1
ATOM 792 O O . GLU A 1 106 ? -18.349 -3.022 -10.253 1.00 75.50 106 GLU A O 1
ATOM 797 N N . ALA A 1 107 ? -17.278 -4.597 -11.441 1.00 77.00 107 ALA A N 1
ATOM 798 C CA . ALA A 1 107 ? -17.139 -5.550 -10.345 1.00 77.00 107 ALA A CA 1
ATOM 799 C C . ALA A 1 107 ? -16.215 -5.028 -9.229 1.00 77.00 107 ALA A C 1
ATOM 801 O O . ALA A 1 107 ? -16.598 -5.067 -8.056 1.00 77.00 107 ALA A O 1
ATOM 802 N N . SER A 1 108 ? -15.057 -4.466 -9.587 1.00 72.81 108 SER A N 1
ATOM 803 C CA . SER A 1 108 ? -14.083 -3.888 -8.650 1.00 72.81 108 SER A CA 1
ATOM 804 C C . SER A 1 108 ? -14.683 -2.717 -7.869 1.00 72.81 108 SER A C 1
ATOM 806 O O . SER A 1 108 ? -14.544 -2.621 -6.645 1.00 72.81 108 SER A O 1
ATOM 808 N N . ARG A 1 109 ? -15.473 -1.875 -8.548 1.00 76.94 109 ARG A N 1
ATOM 809 C CA . ARG A 1 109 ? -16.198 -0.760 -7.915 1.00 76.94 109 ARG A CA 1
ATOM 810 C C . ARG A 1 109 ? -17.242 -1.241 -6.909 1.00 76.94 109 ARG A C 1
ATOM 812 O O . ARG A 1 109 ? -17.319 -0.710 -5.799 1.00 76.94 109 ARG A O 1
ATOM 819 N N . ARG A 1 110 ? -18.023 -2.268 -7.256 1.00 82.56 110 ARG A N 1
ATOM 820 C CA . ARG A 1 110 ? -19.000 -2.871 -6.331 1.00 82.56 110 ARG A CA 1
ATOM 821 C C . ARG A 1 110 ? -18.322 -3.520 -5.133 1.00 82.56 110 ARG A C 1
ATOM 823 O O . ARG A 1 110 ? -18.819 -3.383 -4.017 1.00 82.56 110 ARG A O 1
ATOM 830 N N . GLN A 1 111 ? -17.187 -4.181 -5.340 1.00 83.00 111 GLN A N 1
ATOM 831 C CA . GLN A 1 111 ? -16.414 -4.776 -4.255 1.00 83.00 111 GLN A CA 1
ATOM 832 C C . GLN A 1 111 ? -15.929 -3.711 -3.261 1.00 83.00 111 GLN A C 1
ATOM 834 O O . GLN A 1 111 ? -16.092 -3.899 -2.054 1.00 83.00 111 GLN A O 1
ATOM 839 N N . LEU A 1 112 ? -15.421 -2.574 -3.750 1.00 83.12 112 LEU A N 1
ATOM 840 C CA . LEU A 1 112 ? -15.003 -1.453 -2.905 1.00 83.12 112 LEU A CA 1
ATOM 841 C C . LEU A 1 112 ? -16.173 -0.883 -2.087 1.00 83.12 112 LEU A C 1
ATOM 843 O O . LEU A 1 112 ? -16.048 -0.683 -0.879 1.00 83.12 112 LEU A O 1
ATOM 847 N N . VAL A 1 113 ? -17.326 -0.661 -2.726 1.00 85.56 113 VAL A N 1
ATOM 848 C CA . VAL A 1 113 ? -18.532 -0.156 -2.048 1.00 85.56 113 VAL A CA 1
ATOM 849 C C . VAL A 1 113 ? -19.021 -1.144 -0.987 1.00 85.56 113 VAL A C 1
ATOM 851 O O . VAL A 1 113 ? -19.305 -0.738 0.138 1.00 85.56 113 VAL A O 1
ATOM 854 N N . ASN A 1 114 ? -19.065 -2.440 -1.300 1.00 89.75 114 ASN A N 1
ATOM 855 C CA . ASN A 1 114 ? -19.476 -3.472 -0.348 1.00 89.75 114 ASN A CA 1
ATOM 856 C C . ASN A 1 114 ? -18.530 -3.542 0.859 1.00 89.75 114 ASN A C 1
ATOM 858 O O . ASN A 1 114 ? -18.996 -3.649 1.995 1.00 89.75 114 ASN A O 1
ATOM 862 N N . ALA A 1 115 ? -17.218 -3.430 0.631 1.00 88.81 115 ALA A N 1
ATOM 863 C CA . ALA A 1 115 ? -16.232 -3.370 1.705 1.00 88.81 115 ALA A CA 1
ATOM 864 C C . ALA A 1 115 ? -16.439 -2.133 2.596 1.00 88.81 115 ALA A C 1
ATOM 866 O O . ALA A 1 115 ? -16.450 -2.261 3.821 1.00 88.81 115 ALA A O 1
ATOM 867 N N . ALA A 1 116 ? -16.686 -0.961 2.000 1.00 90.00 116 ALA A N 1
ATOM 868 C CA . ALA A 1 116 ? -16.962 0.271 2.740 1.00 90.00 116 ALA A CA 1
ATOM 869 C C . ALA A 1 116 ? -18.260 0.184 3.565 1.00 90.00 116 ALA A C 1
ATOM 871 O O . ALA A 1 116 ? -18.302 0.640 4.712 1.00 90.00 116 ALA A O 1
ATOM 872 N N . ILE A 1 117 ? -19.310 -0.444 3.023 1.00 92.56 117 ILE A N 1
ATOM 873 C CA . ILE A 1 117 ? -20.570 -0.692 3.741 1.00 92.56 117 ILE A CA 1
ATOM 874 C C . ILE A 1 117 ? -20.330 -1.620 4.936 1.00 92.56 117 ILE A C 1
ATOM 876 O O . ILE A 1 117 ? -20.760 -1.303 6.046 1.00 92.56 117 ILE A O 1
ATOM 880 N N . LEU A 1 118 ? -19.621 -2.736 4.737 1.00 94.50 118 LEU A N 1
ATOM 881 C CA . LEU A 1 118 ? -19.324 -3.689 5.809 1.00 94.50 118 LEU A CA 1
ATOM 882 C C . LEU A 1 118 ? -18.485 -3.041 6.919 1.00 94.50 118 LEU A C 1
ATOM 884 O O . LEU A 1 118 ? -18.792 -3.197 8.103 1.00 94.50 118 LEU A O 1
ATOM 888 N N . TYR A 1 119 ? -17.472 -2.262 6.540 1.00 94.50 119 TYR A N 1
ATOM 889 C CA . TYR A 1 119 ? -16.646 -1.513 7.483 1.00 94.50 119 TYR A CA 1
ATOM 890 C C . TYR A 1 119 ? -17.474 -0.495 8.277 1.00 94.50 119 TYR A C 1
ATOM 892 O O . TYR A 1 119 ? -17.361 -0.417 9.501 1.00 94.50 119 TYR A O 1
ATOM 900 N N . SER A 1 120 ? -18.368 0.232 7.600 1.00 95.62 120 SER A N 1
ATOM 901 C CA . SER A 1 120 ? -19.268 1.207 8.227 1.00 95.62 120 SER A CA 1
ATOM 902 C C . SER A 1 120 ? -20.256 0.551 9.192 1.00 95.62 120 SER A C 1
ATOM 904 O O . SER A 1 120 ? -20.498 1.081 10.275 1.00 95.62 120 SER A O 1
ATOM 906 N N . ALA A 1 121 ? -20.789 -0.626 8.852 1.00 97.06 121 ALA A N 1
ATOM 907 C CA . ALA A 1 121 ? -21.660 -1.387 9.745 1.00 97.06 121 ALA A CA 1
ATOM 908 C C . ALA A 1 121 ? -20.930 -1.786 11.038 1.00 97.06 121 ALA A C 1
ATOM 910 O O . ALA A 1 121 ? -21.475 -1.638 12.134 1.00 97.06 121 ALA A O 1
ATOM 911 N N . VAL A 1 122 ? -19.668 -2.218 10.930 1.00 97.50 122 VAL A N 1
ATOM 912 C CA . VAL A 1 122 ? -18.844 -2.513 12.109 1.00 97.50 122 VAL A CA 1
ATOM 913 C C . VAL A 1 122 ? -18.532 -1.240 12.894 1.00 97.50 122 VAL A C 1
ATOM 915 O O . VAL A 1 122 ? -18.654 -1.264 14.115 1.00 97.50 122 VAL A O 1
ATOM 918 N N . ALA A 1 123 ? -18.235 -0.114 12.238 1.00 97.44 123 ALA A N 1
ATOM 919 C CA . ALA A 1 123 ? -18.022 1.171 12.910 1.00 97.44 123 ALA A CA 1
ATOM 920 C C . ALA A 1 123 ? -19.246 1.619 13.735 1.00 97.44 123 ALA A C 1
ATOM 922 O O . ALA A 1 123 ? -19.096 2.054 14.878 1.00 97.44 123 ALA A O 1
ATOM 923 N N . VAL A 1 124 ? -20.461 1.450 13.199 1.00 98.12 124 VAL A N 1
ATOM 924 C CA . VAL A 1 124 ? -21.713 1.683 13.944 1.00 98.12 124 VAL A CA 1
ATOM 925 C C . VAL A 1 124 ? -21.814 0.736 15.144 1.00 98.12 124 VAL A C 1
ATOM 927 O O . VAL A 1 124 ? -22.153 1.172 16.244 1.00 98.12 124 VAL A O 1
ATOM 930 N N . GLY A 1 125 ? -21.454 -0.537 14.968 1.00 97.88 125 GLY A N 1
ATOM 931 C CA . GLY A 1 125 ? -21.370 -1.507 16.061 1.00 97.88 125 GLY A CA 1
ATOM 932 C C . GLY A 1 125 ? -20.379 -1.102 17.160 1.00 97.88 125 GLY A C 1
ATOM 933 O O . GLY A 1 125 ? -20.696 -1.212 18.341 1.00 97.88 125 GLY A O 1
ATOM 934 N N . VAL A 1 126 ? -19.214 -0.560 16.795 1.00 97.94 126 VAL A N 1
ATOM 935 C CA . VAL A 1 126 ? -18.215 -0.034 17.743 1.00 97.94 126 VAL A CA 1
ATOM 936 C C . VAL A 1 126 ? -18.760 1.173 18.511 1.00 97.94 126 VAL A C 1
ATOM 938 O O . VAL A 1 126 ? -18.609 1.237 19.731 1.00 97.94 126 VAL A O 1
ATOM 941 N N . ALA A 1 127 ? -19.446 2.101 17.838 1.00 98.06 127 ALA A N 1
ATOM 942 C CA . ALA A 1 127 ? -20.109 3.229 18.498 1.00 98.06 127 ALA A CA 1
ATOM 943 C C . ALA A 1 127 ? -21.205 2.763 19.471 1.00 98.06 127 ALA A C 1
ATOM 945 O O . ALA A 1 127 ? -21.346 3.306 20.570 1.00 98.06 127 ALA A O 1
ATOM 946 N N . TRP A 1 128 ? -21.938 1.709 19.110 1.00 98.31 128 TRP A N 1
ATOM 947 C CA . TRP A 1 128 ? -22.896 1.080 20.009 1.00 98.31 128 TRP A CA 1
ATOM 948 C C . TRP A 1 128 ? -22.206 0.443 21.227 1.00 98.31 128 TRP A C 1
ATOM 950 O O . TRP A 1 128 ? -22.605 0.740 22.353 1.00 98.31 128 TRP A O 1
ATOM 960 N N . LEU A 1 129 ? -21.129 -0.333 21.050 1.00 97.44 129 LEU A N 1
ATOM 961 C CA . LEU A 1 129 ? -20.347 -0.893 22.166 1.00 97.44 129 LEU A CA 1
ATOM 962 C C . LEU A 1 129 ? -19.821 0.191 23.117 1.00 97.44 129 LEU A C 1
ATOM 964 O O . LEU A 1 129 ? -19.870 0.018 24.337 1.00 97.44 129 LEU A O 1
ATOM 968 N N . TRP A 1 130 ? -19.358 1.315 22.564 1.00 97.00 130 TRP A N 1
ATOM 969 C CA . TRP A 1 130 ? -18.945 2.483 23.338 1.00 97.00 130 TRP A CA 1
ATOM 970 C C . TRP A 1 130 ? -20.096 3.044 24.177 1.00 97.00 130 TRP A C 1
ATOM 972 O O . TRP A 1 130 ? -19.936 3.243 25.379 1.00 97.00 130 TRP A O 1
ATOM 982 N N . SER A 1 131 ? -21.281 3.222 23.579 1.00 97.50 131 SER A N 1
ATOM 983 C CA . SER A 1 131 ? -22.473 3.725 24.285 1.00 97.50 131 SER A CA 1
ATOM 984 C C . SER A 1 131 ? -22.919 2.835 25.451 1.00 97.50 131 SER A C 1
ATOM 986 O O . SER A 1 131 ? -23.521 3.321 26.403 1.00 97.50 131 SER A O 1
A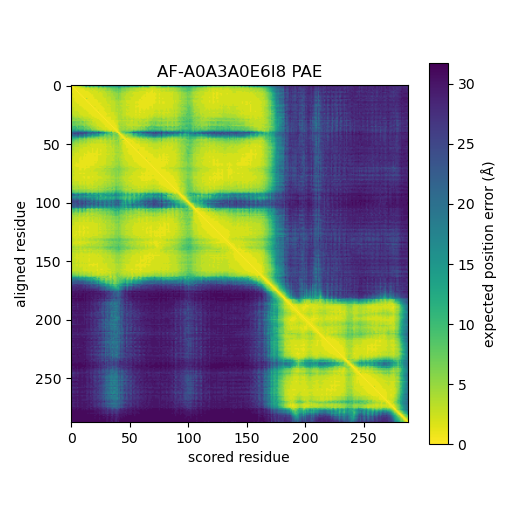TOM 988 N N . GLN A 1 132 ? -22.614 1.536 25.381 1.00 96.81 132 GLN A N 1
ATOM 989 C CA . GLN A 1 132 ? -22.924 0.552 26.419 1.00 96.81 132 GLN A CA 1
ATOM 990 C C . GLN A 1 132 ? -21.809 0.417 27.471 1.00 96.81 132 GLN A C 1
ATOM 992 O O . GLN A 1 132 ? -21.915 -0.427 28.356 1.00 96.81 132 GLN A O 1
ATOM 997 N N . GLY A 1 133 ? -20.716 1.184 27.366 1.00 95.88 133 GLY A N 1
ATOM 998 C CA . GLY A 1 133 ? -19.572 1.079 28.278 1.00 95.88 133 GLY A CA 1
ATOM 999 C C . GLY A 1 133 ? -18.813 -0.250 28.173 1.00 95.88 133 GLY A C 1
ATOM 1000 O O . GLY A 1 133 ? -18.155 -0.655 29.125 1.00 95.88 133 GLY A O 1
ATOM 1001 N N . ARG A 1 134 ? -18.917 -0.951 27.034 1.00 96.62 134 ARG A N 1
ATOM 1002 C CA . ARG A 1 134 ? -18.229 -2.239 26.785 1.00 96.62 134 ARG A CA 1
ATOM 1003 C C . ARG A 1 134 ? -16.789 -2.062 26.280 1.00 96.62 134 ARG A C 1
ATOM 1005 O O . ARG A 1 134 ? -15.991 -2.990 26.336 1.00 96.62 134 ARG A O 1
ATOM 1012 N N . LEU A 1 135 ? -16.507 -0.849 25.809 1.00 96.44 135 LEU A N 1
ATOM 1013 C CA . LEU A 1 135 ? -15.213 -0.174 25.691 1.00 96.44 135 LEU A CA 1
ATOM 1014 C C . LEU A 1 135 ? -14.254 -0.387 26.876 1.00 96.44 135 LEU A C 1
ATOM 1016 O O . LEU A 1 135 ? -14.540 0.175 27.930 1.00 96.44 135 LEU A O 1
ATOM 1020 N N . ALA A 1 136 ? -13.116 -1.077 26.749 1.00 96.12 136 ALA A N 1
ATOM 1021 C CA . ALA A 1 136 ? -12.019 -0.852 27.698 1.00 96.12 136 ALA A CA 1
ATOM 1022 C C . ALA A 1 136 ? -11.551 0.614 27.583 1.00 96.12 136 ALA A C 1
ATOM 1024 O O . ALA A 1 136 ? -11.539 1.138 26.467 1.00 96.12 136 ALA A O 1
ATOM 1025 N N . PRO A 1 137 ? -11.194 1.298 28.682 1.00 96.50 137 PRO A N 1
ATOM 1026 C CA . PRO A 1 137 ? -10.870 2.724 28.654 1.00 96.50 137 PRO A CA 1
ATOM 1027 C C . PRO A 1 137 ? -9.610 3.033 27.825 1.00 96.50 137 PRO A C 1
ATOM 1029 O O . PRO A 1 137 ? -8.825 2.148 27.487 1.00 96.50 137 PRO A O 1
ATOM 1032 N N . PHE A 1 138 ? -9.424 4.307 27.465 1.00 95.44 138 PHE A N 1
ATOM 1033 C CA . PHE A 1 138 ? -8.336 4.757 26.579 1.00 95.44 138 PHE A CA 1
ATOM 1034 C C . PHE A 1 138 ? -6.927 4.516 27.123 1.00 95.44 138 PHE A C 1
ATOM 1036 O O . PHE A 1 138 ? -5.984 4.494 26.335 1.00 95.44 138 PHE A O 1
ATOM 1043 N N . ASP A 1 139 ? -6.789 4.380 28.437 1.00 94.50 139 ASP A N 1
ATOM 1044 C CA . ASP A 1 139 ? -5.544 4.164 29.167 1.00 94.50 139 ASP A CA 1
ATOM 1045 C C . ASP A 1 139 ? -5.332 2.696 29.569 1.00 94.50 139 ASP A C 1
ATOM 1047 O O . ASP A 1 139 ? -4.336 2.380 30.219 1.00 94.50 139 ASP A O 1
ATOM 1051 N N . GLU A 1 140 ? -6.229 1.785 29.166 1.00 97.06 140 GLU A N 1
ATOM 1052 C CA . GLU A 1 140 ? -6.056 0.359 29.433 1.00 97.06 140 GLU A CA 1
ATOM 1053 C C . GLU A 1 140 ? -4.776 -0.153 28.731 1.00 97.06 140 GLU A C 1
ATOM 1055 O O . GLU A 1 140 ? -4.676 -0.069 27.499 1.00 97.06 140 GLU A O 1
ATOM 1060 N N . PRO A 1 141 ? -3.777 -0.667 29.481 1.00 95.62 141 PRO A N 1
ATOM 1061 C CA . PRO A 1 141 ? -2.436 -0.892 28.945 1.00 95.62 141 PRO A CA 1
ATOM 1062 C C . PRO A 1 141 ? -2.377 -1.864 27.769 1.00 95.62 141 PRO A C 1
ATOM 1064 O O . PRO A 1 141 ? -1.634 -1.621 26.816 1.00 95.62 141 PRO A O 1
ATOM 1067 N N . VAL A 1 142 ? -3.135 -2.964 27.810 1.00 95.00 142 VAL A N 1
ATOM 1068 C CA . VAL A 1 142 ? -3.064 -3.997 26.769 1.00 95.00 142 VAL A CA 1
ATOM 1069 C C . VAL A 1 142 ? -3.613 -3.459 25.451 1.00 95.00 142 VAL A C 1
ATOM 1071 O O . VAL A 1 142 ? -2.958 -3.583 24.414 1.00 95.00 142 VAL A O 1
ATOM 1074 N N . GLY A 1 143 ? -4.780 -2.818 25.489 1.00 94.00 143 GLY A N 1
ATOM 1075 C CA . GLY A 1 143 ? -5.416 -2.205 24.332 1.00 94.00 143 GLY A CA 1
ATOM 1076 C C . GLY A 1 143 ? -4.549 -1.115 23.711 1.00 94.00 143 GLY A C 1
ATOM 1077 O O . GLY A 1 143 ? -4.370 -1.102 22.491 1.00 94.00 143 GLY A O 1
ATOM 1078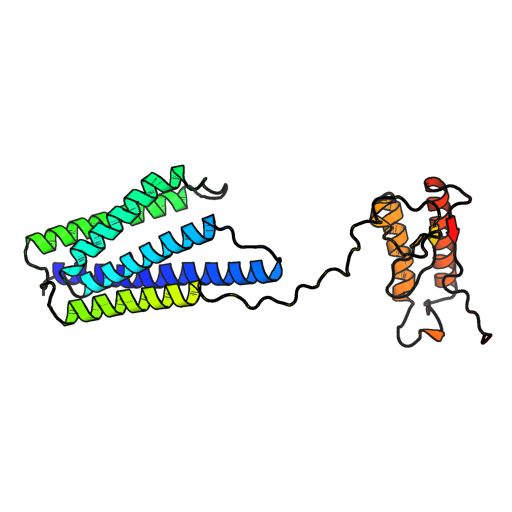 N N . VAL A 1 144 ? -3.949 -0.249 24.534 1.00 95.19 144 VAL A N 1
ATOM 1079 C CA . VAL A 1 144 ? -3.030 0.801 24.065 1.00 95.19 144 VAL A CA 1
ATOM 1080 C C . VAL A 1 144 ? -1.800 0.199 23.395 1.00 95.19 144 VAL A C 1
ATOM 1082 O O . VAL A 1 144 ? -1.491 0.557 22.259 1.00 95.19 144 VAL A O 1
ATOM 1085 N N . VAL A 1 145 ? -1.114 -0.734 24.061 1.00 97.50 145 VAL A N 1
ATOM 1086 C CA . VAL A 1 145 ? 0.136 -1.317 23.555 1.00 97.50 145 VAL A CA 1
ATOM 1087 C C . VAL A 1 145 ? -0.102 -2.095 22.265 1.00 97.50 145 VAL A C 1
ATOM 1089 O O . VAL A 1 145 ? 0.619 -1.885 21.293 1.00 97.50 145 VAL A O 1
ATOM 1092 N N . VAL A 1 146 ? -1.127 -2.950 22.207 1.00 97.00 146 VAL A N 1
ATOM 1093 C CA . VAL A 1 146 ? -1.425 -3.741 21.001 1.00 97.00 146 VAL A CA 1
ATOM 1094 C C . VAL A 1 146 ? -1.814 -2.838 19.831 1.00 97.00 146 VAL A C 1
ATOM 1096 O O . VAL A 1 146 ? -1.313 -3.030 18.723 1.00 97.00 146 VAL A O 1
ATOM 1099 N N . THR A 1 147 ? -2.652 -1.825 20.070 1.00 96.75 147 THR A N 1
ATOM 1100 C CA . THR A 1 147 ? -3.044 -0.862 19.028 1.00 96.75 147 THR A CA 1
ATOM 1101 C C . THR A 1 147 ? -1.836 -0.075 18.525 1.00 96.75 147 THR A C 1
ATOM 1103 O O . THR A 1 147 ? -1.644 0.046 17.315 1.00 96.75 147 THR A O 1
ATOM 1106 N N . ALA A 1 148 ? -0.992 0.419 19.434 1.00 97.00 148 ALA A N 1
ATOM 1107 C CA . ALA A 1 148 ? 0.203 1.180 19.089 1.00 97.00 148 ALA A CA 1
ATOM 1108 C C . ALA A 1 148 ? 1.221 0.331 18.317 1.00 97.00 148 ALA A C 1
ATOM 1110 O O . ALA A 1 148 ? 1.763 0.799 17.317 1.00 97.00 148 ALA A O 1
ATOM 1111 N N . LEU A 1 149 ? 1.456 -0.919 18.729 1.00 97.88 149 LEU A N 1
ATOM 1112 C CA . LEU A 1 149 ? 2.356 -1.840 18.031 1.00 97.88 149 LEU A CA 1
ATOM 1113 C C . LEU A 1 149 ? 1.841 -2.190 16.634 1.00 97.88 149 LEU A C 1
ATOM 1115 O O . LEU A 1 149 ? 2.621 -2.172 15.686 1.00 97.88 149 LEU A O 1
ATOM 1119 N N . ALA A 1 150 ? 0.542 -2.457 16.479 1.00 97.00 150 ALA A N 1
ATOM 1120 C CA . ALA A 1 150 ? -0.040 -2.722 15.167 1.00 97.00 150 ALA A CA 1
ATOM 1121 C C . ALA A 1 150 ? 0.057 -1.492 14.251 1.00 97.00 150 ALA A C 1
ATOM 1123 O O . ALA A 1 150 ? 0.532 -1.601 13.122 1.00 97.00 150 ALA A O 1
ATOM 1124 N N . ALA A 1 151 ? -0.332 -0.313 14.749 1.00 96.94 151 ALA A N 1
ATOM 1125 C CA . ALA A 1 151 ? -0.281 0.929 13.984 1.00 96.94 151 ALA A CA 1
ATOM 1126 C C . ALA A 1 151 ? 1.154 1.293 13.575 1.00 96.94 151 ALA A C 1
ATOM 1128 O O . ALA A 1 151 ? 1.417 1.531 12.398 1.00 96.94 151 ALA A O 1
ATOM 1129 N N . SER A 1 152 ? 2.092 1.296 14.527 1.00 97.38 152 SER A N 1
ATOM 1130 C CA . SER A 1 152 ? 3.497 1.630 14.264 1.00 97.38 152 SER A CA 1
ATOM 1131 C C . SER A 1 152 ? 4.193 0.575 13.410 1.00 97.38 152 SER A C 1
ATOM 1133 O O . SER A 1 152 ? 4.894 0.940 12.475 1.00 97.38 152 SER A O 1
ATOM 1135 N N . GLY A 1 153 ? 3.962 -0.716 13.660 1.00 97.81 153 GLY A N 1
ATOM 1136 C CA . GLY A 1 153 ? 4.533 -1.802 12.867 1.00 97.81 153 GLY A CA 1
ATOM 1137 C C . GLY A 1 153 ? 4.103 -1.730 11.404 1.00 97.81 153 GLY A C 1
ATOM 1138 O O . GLY A 1 153 ? 4.955 -1.743 10.519 1.00 97.81 153 GLY A O 1
ATOM 1139 N N . LEU A 1 154 ? 2.800 -1.573 11.145 1.00 97.44 154 LEU A N 1
ATOM 1140 C CA . LEU A 1 154 ? 2.276 -1.420 9.784 1.00 97.44 154 LEU A CA 1
ATOM 1141 C C . LEU A 1 154 ? 2.769 -0.121 9.128 1.00 97.44 154 LEU A C 1
ATOM 1143 O O . LEU A 1 154 ? 3.202 -0.148 7.979 1.00 97.44 154 LEU A O 1
ATOM 1147 N N . ALA A 1 155 ? 2.750 1.006 9.848 1.00 97.12 155 ALA A N 1
ATOM 1148 C CA . ALA A 1 155 ? 3.188 2.295 9.313 1.00 97.12 155 ALA A CA 1
ATOM 1149 C C . ALA A 1 155 ? 4.686 2.313 8.978 1.00 97.12 155 ALA A C 1
ATOM 1151 O O . ALA A 1 155 ? 5.066 2.731 7.887 1.00 97.12 155 ALA A O 1
ATOM 1152 N N . LEU A 1 156 ? 5.541 1.842 9.891 1.00 97.44 156 LEU A N 1
ATOM 1153 C CA . LEU A 1 156 ? 6.986 1.771 9.671 1.00 97.44 156 LEU A CA 1
ATOM 1154 C C . LEU A 1 156 ? 7.314 0.814 8.530 1.00 97.44 156 LEU A C 1
ATOM 1156 O O . LEU A 1 156 ? 8.142 1.141 7.683 1.00 97.44 156 LEU A O 1
ATOM 1160 N N . TRP A 1 157 ? 6.634 -0.333 8.471 1.00 95.94 157 TRP A N 1
ATOM 1161 C CA . TRP A 1 157 ? 6.804 -1.284 7.379 1.00 95.94 157 TRP A CA 1
ATOM 1162 C C . TRP A 1 157 ? 6.417 -0.677 6.024 1.00 95.94 157 TRP A C 1
ATOM 1164 O O . TRP A 1 157 ? 7.171 -0.821 5.058 1.00 95.94 157 TRP A O 1
ATOM 1174 N N . PHE A 1 158 ? 5.304 0.061 5.971 1.00 95.88 158 PHE A N 1
ATOM 1175 C CA . PHE A 1 158 ? 4.868 0.792 4.782 1.00 95.88 158 PHE A CA 1
ATOM 1176 C C . PHE A 1 158 ? 5.878 1.859 4.352 1.00 95.88 158 PHE A C 1
ATOM 1178 O O . PHE A 1 158 ? 6.320 1.860 3.206 1.00 95.88 158 PHE A O 1
ATOM 1185 N N . VAL A 1 159 ? 6.279 2.742 5.273 1.00 95.44 159 VAL A N 1
ATOM 1186 C CA . VAL A 1 159 ? 7.219 3.837 4.993 1.00 95.44 159 VAL A CA 1
ATOM 1187 C C . VAL A 1 159 ? 8.568 3.294 4.531 1.00 95.44 159 VAL A C 1
ATOM 1189 O O . VAL A 1 159 ? 9.112 3.802 3.556 1.00 95.44 159 VAL A O 1
ATOM 1192 N N . TYR A 1 160 ? 9.080 2.245 5.179 1.00 93.88 160 TYR A N 1
ATOM 1193 C CA . TYR A 1 160 ? 10.340 1.606 4.802 1.00 93.88 160 TYR A CA 1
ATOM 1194 C C . TYR A 1 160 ? 10.320 1.111 3.348 1.00 93.88 160 TYR A C 1
ATOM 1196 O O . TYR A 1 160 ? 11.227 1.429 2.585 1.00 93.88 160 TYR A O 1
ATOM 1204 N N . HIS A 1 161 ? 9.267 0.400 2.933 1.00 89.19 161 HIS A N 1
ATOM 1205 C CA . HIS A 1 161 ? 9.163 -0.102 1.557 1.00 89.19 161 HIS A CA 1
ATOM 1206 C C . HIS A 1 161 ? 8.862 1.005 0.544 1.00 89.19 161 HIS A C 1
ATOM 1208 O O . HIS A 1 161 ? 9.325 0.958 -0.596 1.00 89.19 161 HIS A O 1
ATOM 1214 N N . MET A 1 162 ? 8.112 2.032 0.944 1.00 88.06 162 MET A N 1
ATOM 1215 C CA . MET A 1 162 ? 7.862 3.166 0.062 1.00 88.06 162 MET A CA 1
ATOM 1216 C C . MET A 1 162 ? 9.109 4.022 -0.165 1.00 88.06 162 MET A C 1
ATOM 1218 O O . MET A 1 162 ? 9.260 4.553 -1.264 1.00 88.06 162 MET A O 1
ATOM 1222 N N . ALA A 1 163 ? 9.989 4.134 0.833 1.00 88.50 163 ALA A N 1
ATOM 1223 C CA . ALA A 1 163 ? 11.259 4.855 0.751 1.00 88.50 163 ALA A CA 1
ATOM 1224 C C . ALA A 1 163 ? 12.398 4.040 0.113 1.00 88.50 163 ALA A C 1
ATOM 1226 O O . ALA A 1 163 ? 13.434 4.607 -0.213 1.00 88.50 163 ALA A O 1
ATOM 1227 N N . TRP A 1 164 ? 12.232 2.725 -0.041 1.00 86.12 164 TRP A N 1
ATOM 1228 C CA . TRP A 1 164 ? 13.191 1.887 -0.754 1.00 86.12 164 TRP A CA 1
ATOM 1229 C C . TRP A 1 164 ? 13.123 2.159 -2.257 1.00 86.12 164 TRP A C 1
ATOM 1231 O O . TRP A 1 164 ? 12.059 1.995 -2.845 1.00 86.12 164 TRP A O 1
ATOM 1241 N N . ASP A 1 165 ? 14.234 2.520 -2.887 1.00 80.62 165 ASP A N 1
ATOM 1242 C CA . ASP A 1 165 ? 14.323 2.664 -4.341 1.00 80.62 165 ASP A CA 1
ATOM 1243 C C . ASP A 1 165 ? 15.051 1.464 -4.950 1.00 80.62 165 ASP A C 1
ATOM 1245 O O . ASP A 1 165 ? 16.000 0.928 -4.367 1.00 80.62 165 ASP A O 1
ATOM 1249 N N . ALA A 1 166 ? 14.597 1.032 -6.128 1.00 76.75 166 ALA A N 1
ATOM 1250 C CA . ALA A 1 166 ? 15.304 0.008 -6.879 1.00 76.75 166 ALA A CA 1
ATOM 1251 C C . ALA A 1 166 ? 16.685 0.553 -7.291 1.00 76.75 166 ALA A C 1
ATOM 1253 O O . ALA A 1 166 ? 16.779 1.718 -7.690 1.00 76.75 166 ALA A O 1
ATOM 1254 N N . PRO A 1 167 ? 17.759 -0.254 -7.213 1.00 75.25 167 PRO A N 1
ATOM 1255 C CA . PRO A 1 167 ? 19.053 0.143 -7.747 1.00 75.25 167 PRO A CA 1
ATOM 1256 C C . PRO A 1 167 ? 18.892 0.535 -9.217 1.00 75.25 167 PRO A C 1
ATOM 1258 O O . PRO A 1 167 ? 18.421 -0.274 -10.018 1.00 75.25 167 PRO A O 1
ATOM 1261 N N . SER A 1 168 ? 19.269 1.764 -9.574 1.00 64.69 168 SER A N 1
ATOM 1262 C CA . SER A 1 168 ? 19.350 2.157 -10.977 1.00 64.69 168 SER A CA 1
ATOM 1263 C C . SER A 1 168 ? 20.403 1.278 -11.637 1.00 64.69 168 SER A C 1
ATOM 1265 O O . SER A 1 168 ? 21.576 1.321 -11.248 1.00 64.69 168 SER A O 1
ATOM 1267 N N . LEU A 1 169 ? 19.998 0.466 -12.610 1.00 65.69 169 LEU A N 1
ATOM 1268 C CA . LEU A 1 169 ? 20.970 -0.150 -13.501 1.00 65.69 169 LEU A CA 1
ATOM 1269 C C . LEU A 1 169 ? 21.720 0.976 -14.228 1.00 65.69 169 LEU A C 1
ATOM 1271 O O . LEU A 1 169 ? 21.132 2.043 -14.436 1.00 65.69 169 LEU A O 1
ATOM 1275 N N . PRO A 1 170 ? 23.005 0.783 -14.579 1.00 60.22 170 PRO A N 1
ATOM 1276 C CA . PRO A 1 170 ? 23.673 1.697 -15.490 1.00 60.22 170 PRO A CA 1
ATOM 1277 C C . PRO A 1 170 ? 22.749 1.883 -16.688 1.00 60.22 170 PRO A C 1
ATOM 1279 O O . PRO A 1 170 ? 22.344 0.885 -17.294 1.00 60.22 170 PRO A O 1
ATOM 1282 N N . SER A 1 171 ? 22.367 3.128 -16.989 1.00 56.91 171 SER A N 1
ATOM 1283 C CA . SER A 1 171 ? 21.813 3.395 -18.304 1.00 56.91 171 SER A CA 1
ATOM 1284 C C . SER A 1 171 ? 22.848 2.856 -19.277 1.00 56.91 171 SER A C 1
ATOM 1286 O O . SER A 1 171 ? 24.036 3.175 -19.180 1.00 56.91 171 SER A O 1
ATOM 1288 N N . PHE A 1 172 ? 22.422 1.974 -20.176 1.00 55.75 172 PHE A N 1
ATOM 1289 C CA . PHE A 1 172 ? 23.121 1.914 -21.441 1.00 55.75 172 PHE A CA 1
ATOM 1290 C C . PHE A 1 172 ? 22.875 3.288 -22.032 1.00 55.75 172 PHE A C 1
ATOM 1292 O O . PHE A 1 172 ? 21.808 3.527 -22.591 1.00 55.75 172 PHE A O 1
ATOM 1299 N N . ASP A 1 173 ? 23.793 4.218 -21.764 1.00 49.28 173 ASP A N 1
ATOM 1300 C CA . ASP A 1 173 ? 23.829 5.458 -22.506 1.00 49.28 173 ASP A CA 1
ATOM 1301 C C . ASP A 1 173 ? 23.877 4.994 -23.958 1.00 49.28 173 ASP A C 1
ATOM 1303 O O . ASP A 1 173 ? 24.818 4.269 -24.324 1.00 49.28 173 ASP A O 1
ATOM 1307 N N . PRO A 1 174 ? 22.843 5.293 -24.769 1.00 53.00 174 PRO A N 1
ATOM 1308 C CA . PRO A 1 174 ? 23.014 5.145 -26.195 1.00 53.00 174 PRO A CA 1
ATOM 1309 C C . PRO A 1 174 ? 24.315 5.887 -26.526 1.00 53.00 174 PRO A C 1
ATOM 1311 O O . PRO A 1 174 ? 24.579 6.936 -25.920 1.00 53.00 174 PRO A O 1
ATOM 1314 N N . PRO A 1 175 ? 25.187 5.307 -27.369 1.00 53.38 175 PRO A N 1
ATOM 1315 C CA . PRO A 1 175 ? 26.429 5.965 -27.745 1.00 53.38 175 PRO A CA 1
ATOM 1316 C C . PRO A 1 175 ? 26.128 7.439 -28.062 1.00 53.38 175 PRO A C 1
ATOM 1318 O O . PRO A 1 175 ? 25.097 7.702 -28.685 1.00 53.38 175 PRO A O 1
ATOM 1321 N N . PRO A 1 176 ? 26.948 8.384 -27.556 1.00 47.06 176 PRO A N 1
ATOM 1322 C CA . PRO A 1 176 ? 26.653 9.808 -27.628 1.00 47.06 176 PRO A CA 1
ATOM 1323 C C . PRO A 1 176 ? 26.277 10.174 -29.063 1.00 47.06 176 PRO A C 1
ATOM 1325 O O . PRO A 1 176 ? 27.089 10.029 -29.973 1.00 47.06 176 PRO A O 1
ATOM 1328 N N . ASP A 1 177 ? 25.027 10.596 -29.217 1.00 51.56 177 ASP A N 1
ATOM 1329 C CA . ASP A 1 177 ? 24.427 11.148 -30.422 1.00 51.56 177 ASP A CA 1
ATOM 1330 C C . ASP A 1 177 ? 24.560 10.273 -31.692 1.00 51.56 177 ASP A C 1
ATOM 1332 O O . ASP A 1 177 ? 25.231 10.635 -32.657 1.00 51.56 177 ASP A O 1
ATOM 1336 N N . GLU A 1 178 ? 23.801 9.175 -31.764 1.00 50.91 178 GLU A N 1
ATOM 1337 C CA . GLU A 1 178 ? 23.267 8.677 -33.051 1.00 50.91 178 GLU A CA 1
ATOM 1338 C C . GLU A 1 178 ? 21.958 9.409 -33.451 1.00 50.91 178 GLU A C 1
ATOM 1340 O O . GLU A 1 178 ? 21.191 8.922 -34.271 1.00 50.91 178 GLU A O 1
ATOM 1345 N N . GLU A 1 179 ? 21.660 10.593 -32.890 1.00 48.91 179 GLU A N 1
ATOM 1346 C CA . GLU A 1 179 ? 20.354 11.264 -33.068 1.00 48.91 179 GLU A CA 1
ATOM 1347 C C . GLU A 1 179 ? 20.300 12.435 -34.079 1.00 48.91 179 GLU A C 1
ATOM 1349 O O . GLU A 1 179 ? 19.231 13.029 -3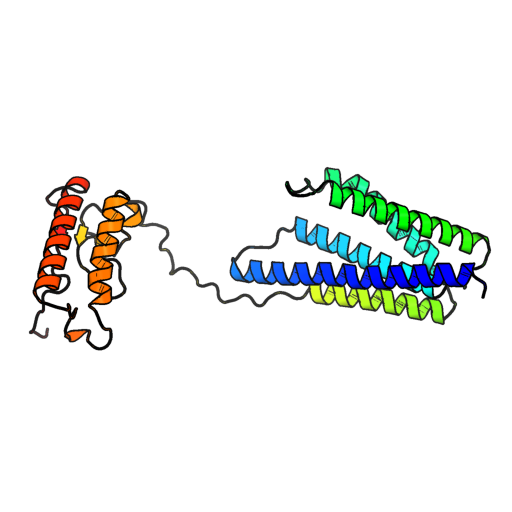4.244 1.00 48.91 179 GLU A O 1
ATOM 1354 N N . GLU A 1 180 ? 21.359 12.762 -34.839 1.00 45.28 180 GLU A N 1
ATOM 1355 C CA . GLU A 1 180 ? 21.293 13.906 -35.785 1.00 45.28 180 GLU A CA 1
ATOM 1356 C C . GLU A 1 180 ? 21.677 13.674 -37.259 1.00 45.28 180 GLU A C 1
ATOM 1358 O O . GLU A 1 180 ? 21.420 14.568 -38.065 1.00 45.28 180 GLU A O 1
ATOM 1363 N N . ASP A 1 181 ? 22.168 12.503 -37.681 1.00 47.81 181 ASP A N 1
ATOM 1364 C CA . ASP A 1 181 ? 22.596 12.293 -39.089 1.00 47.81 181 ASP A CA 1
ATOM 1365 C C . ASP A 1 181 ? 21.703 11.318 -39.893 1.00 47.81 181 ASP A C 1
ATOM 1367 O O . ASP A 1 181 ? 21.866 11.160 -41.097 1.00 47.81 181 ASP A O 1
ATOM 1371 N N . ASP A 1 182 ? 20.694 10.709 -39.260 1.00 51.09 182 ASP A N 1
ATOM 1372 C CA . ASP A 1 182 ? 19.816 9.698 -39.881 1.00 51.09 182 ASP A CA 1
ATOM 1373 C C . ASP A 1 182 ? 18.547 10.287 -40.527 1.00 51.09 182 ASP A C 1
ATOM 1375 O O . ASP A 1 182 ? 17.607 9.570 -40.859 1.00 51.09 182 ASP A O 1
ATOM 1379 N N . ARG A 1 183 ? 18.466 11.609 -40.725 1.00 54.34 183 ARG A N 1
ATOM 1380 C CA . ARG A 1 183 ? 17.323 12.231 -41.436 1.00 54.34 183 ARG A CA 1
ATOM 1381 C C . ARG A 1 183 ? 17.602 12.542 -42.897 1.00 54.34 183 ARG A C 1
ATOM 1383 O O . ARG A 1 183 ? 16.667 12.880 -43.624 1.00 54.34 183 ARG A O 1
ATOM 1390 N N . GLN A 1 184 ? 18.850 12.433 -43.338 1.00 61.81 184 GLN A N 1
ATOM 1391 C CA . GLN A 1 184 ? 19.208 12.678 -44.724 1.00 61.81 184 GLN A CA 1
ATOM 1392 C C . GLN A 1 184 ? 19.530 11.358 -45.417 1.00 61.81 184 GLN A C 1
ATOM 1394 O O . GLN A 1 184 ? 20.468 10.662 -45.042 1.00 61.81 184 GLN A O 1
ATOM 1399 N N . ALA A 1 185 ? 18.749 11.029 -46.448 1.00 64.88 185 ALA A N 1
ATOM 1400 C CA . ALA A 1 185 ? 19.006 9.848 -47.257 1.00 64.88 185 ALA A CA 1
ATOM 1401 C C . ALA A 1 185 ? 20.432 9.928 -47.838 1.00 64.88 185 ALA A C 1
ATOM 1403 O O . ALA A 1 185 ? 20.797 10.972 -48.397 1.00 64.88 185 ALA A O 1
ATOM 1404 N N . PRO A 1 186 ? 21.246 8.864 -47.718 1.00 77.56 186 PRO A N 1
ATOM 1405 C CA . PRO A 1 186 ? 22.606 8.863 -48.237 1.00 77.56 186 PRO A CA 1
ATOM 1406 C C . PRO A 1 186 ? 22.578 9.059 -49.754 1.00 77.56 186 PRO A C 1
ATOM 1408 O O . PRO A 1 186 ? 21.878 8.347 -50.469 1.00 77.56 186 PRO A O 1
ATOM 1411 N N . ALA A 1 187 ? 23.336 10.037 -50.252 1.00 80.19 187 ALA A N 1
ATOM 1412 C CA . ALA A 1 187 ? 23.373 10.342 -51.680 1.00 80.19 187 ALA A CA 1
ATOM 1413 C C . ALA A 1 187 ? 24.218 9.330 -52.465 1.00 80.19 187 ALA A C 1
ATOM 1415 O O . ALA A 1 187 ? 23.963 9.106 -53.644 1.00 80.19 187 ALA A O 1
ATOM 1416 N N . ARG A 1 188 ? 25.226 8.727 -51.817 1.00 86.69 188 ARG A N 1
ATOM 1417 C CA . ARG A 1 188 ? 26.121 7.727 -52.406 1.00 86.69 188 ARG A CA 1
ATOM 1418 C C . ARG A 1 188 ? 26.312 6.550 -51.457 1.00 86.69 188 ARG A C 1
ATOM 1420 O O . ARG A 1 188 ? 26.626 6.743 -50.284 1.00 86.69 188 ARG A O 1
ATOM 1427 N N . ILE A 1 189 ? 26.147 5.337 -51.968 1.00 89.06 189 ILE A N 1
ATOM 1428 C CA . ILE A 1 189 ? 26.130 4.094 -51.197 1.00 89.06 189 ILE A CA 1
ATOM 1429 C C . ILE A 1 189 ? 27.227 3.161 -51.696 1.00 89.06 189 ILE A C 1
ATOM 1431 O O . ILE A 1 189 ? 27.365 2.913 -52.894 1.00 89.06 189 ILE A O 1
ATOM 1435 N N . VAL A 1 190 ? 27.970 2.596 -50.752 1.00 89.94 190 VAL A N 1
ATOM 1436 C CA . VAL A 1 190 ? 28.864 1.466 -50.981 1.00 89.94 190 VAL A CA 1
ATOM 1437 C C . VAL A 1 190 ? 28.294 0.246 -50.268 1.00 89.94 190 VAL A C 1
ATOM 1439 O O . VAL A 1 190 ? 28.072 0.274 -49.059 1.00 89.94 190 VAL A O 1
ATOM 1442 N N . ILE A 1 191 ? 28.081 -0.836 -51.009 1.00 89.88 191 ILE A N 1
ATOM 1443 C CA . ILE A 1 191 ? 27.718 -2.138 -50.439 1.00 89.88 191 ILE A CA 1
ATOM 1444 C C . ILE A 1 191 ? 29.020 -2.836 -50.057 1.00 89.88 191 ILE A C 1
ATOM 1446 O O . ILE A 1 191 ? 29.822 -3.166 -50.928 1.00 89.88 191 ILE A O 1
ATOM 1450 N N . ALA A 1 192 ? 29.270 -3.006 -48.764 1.00 88.94 192 ALA A N 1
ATOM 1451 C CA . ALA A 1 192 ? 30.513 -3.568 -48.247 1.00 88.94 192 ALA A CA 1
ATOM 1452 C C . ALA A 1 192 ? 30.236 -4.363 -46.960 1.00 88.94 192 ALA A C 1
ATOM 1454 O O . ALA A 1 192 ? 30.315 -3.789 -45.864 1.00 88.94 192 ALA A O 1
ATOM 1455 N N . PRO A 1 193 ? 29.937 -5.668 -47.062 1.00 86.88 193 PRO A N 1
ATOM 1456 C CA . PRO A 1 193 ? 29.611 -6.496 -45.909 1.00 86.88 193 PRO A CA 1
ATOM 1457 C C . PRO A 1 193 ? 30.817 -6.578 -44.964 1.00 86.88 193 PRO A C 1
ATOM 1459 O O . PRO A 1 193 ? 31.977 -6.492 -45.382 1.00 86.88 193 PRO A O 1
ATOM 1462 N N . LYS A 1 194 ? 30.550 -6.636 -43.659 1.00 84.25 194 LYS A N 1
ATOM 1463 C CA . LYS A 1 194 ? 31.585 -6.707 -42.620 1.00 84.25 194 LYS A CA 1
ATOM 1464 C C . LYS A 1 194 ? 31.024 -7.395 -41.388 1.00 84.25 194 LYS A C 1
ATOM 1466 O O . LYS A 1 194 ? 29.914 -7.103 -40.961 1.00 84.25 194 LYS A O 1
ATOM 1471 N N . PHE A 1 195 ? 31.830 -8.267 -40.790 1.00 82.38 195 PHE A N 1
ATOM 1472 C CA . PHE A 1 195 ? 31.371 -9.085 -39.677 1.00 82.38 195 PHE A CA 1
ATOM 1473 C C . PHE A 1 195 ? 30.952 -8.234 -38.476 1.00 82.38 195 PHE A C 1
ATOM 1475 O O . PHE A 1 195 ? 31.766 -7.458 -37.968 1.00 82.38 195 PHE A O 1
ATOM 1482 N N . GLY A 1 196 ? 29.703 -8.388 -38.037 1.00 80.81 196 GLY A N 1
ATOM 1483 C CA . GLY A 1 196 ? 29.116 -7.644 -36.919 1.00 80.81 196 GLY A CA 1
ATOM 1484 C C . GLY A 1 196 ? 28.741 -6.189 -37.228 1.00 80.81 196 GLY A C 1
ATOM 1485 O O . GLY A 1 196 ? 28.541 -5.416 -36.294 1.00 80.81 196 GLY A O 1
ATOM 1486 N N . TRP A 1 197 ? 28.676 -5.790 -38.504 1.00 83.88 197 TRP A N 1
ATOM 1487 C CA . TRP A 1 197 ? 28.295 -4.434 -38.913 1.00 83.88 197 TRP A CA 1
ATOM 1488 C C . TRP A 1 197 ? 27.317 -4.450 -40.090 1.00 83.88 197 TRP A C 1
ATOM 1490 O O . TRP A 1 197 ? 27.389 -5.326 -40.940 1.00 83.88 197 TRP A O 1
ATOM 1500 N N . GLN A 1 198 ? 26.484 -3.410 -40.195 1.00 87.69 198 GLN A N 1
ATOM 1501 C CA . GLN A 1 198 ? 25.525 -3.242 -41.295 1.00 87.69 198 GLN A CA 1
ATOM 1502 C C . GLN A 1 198 ? 26.212 -3.233 -42.674 1.00 87.69 198 GLN A C 1
ATOM 1504 O O . GLN A 1 198 ? 27.266 -2.604 -42.803 1.00 87.69 198 GLN A O 1
ATOM 1509 N N . PRO A 1 199 ? 25.619 -3.839 -43.718 1.00 88.88 199 PRO A N 1
ATOM 1510 C CA . PRO A 1 199 ? 26.263 -4.034 -45.022 1.00 88.88 199 PRO A CA 1
ATOM 1511 C C . PRO A 1 199 ? 26.412 -2.766 -45.875 1.00 88.88 199 PRO A C 1
ATOM 1513 O O . PRO A 1 199 ? 27.220 -2.754 -46.806 1.00 88.88 199 PRO A O 1
ATOM 1516 N N . LEU A 1 200 ? 25.646 -1.707 -45.594 1.00 90.31 200 LEU A N 1
ATOM 1517 C CA . LEU A 1 200 ? 25.638 -0.475 -46.386 1.00 90.31 200 LEU A CA 1
ATOM 1518 C C . LEU A 1 200 ? 26.478 0.620 -45.729 1.00 90.31 200 LEU A C 1
ATOM 1520 O O . LEU A 1 200 ? 26.408 0.836 -44.521 1.00 90.31 200 LEU A O 1
ATOM 1524 N N . VAL A 1 201 ? 27.253 1.332 -46.545 1.00 88.06 201 VAL A N 1
ATOM 1525 C CA . VAL A 1 201 ? 28.123 2.441 -46.140 1.00 88.06 201 VAL A CA 1
ATOM 1526 C C . VAL A 1 201 ? 27.748 3.683 -46.940 1.00 88.06 201 VAL A C 1
ATOM 1528 O O . VAL A 1 201 ? 27.635 3.628 -48.163 1.00 88.06 201 VAL A O 1
ATOM 1531 N N . ASN A 1 202 ? 27.592 4.822 -46.274 1.00 87.94 202 ASN A N 1
ATOM 1532 C CA . ASN A 1 202 ? 27.490 6.114 -46.938 1.00 87.94 202 ASN A CA 1
ATOM 1533 C C . ASN A 1 202 ? 28.884 6.504 -47.460 1.00 87.94 202 ASN A C 1
ATOM 1535 O O . ASN A 1 202 ? 29.821 6.669 -46.678 1.00 87.94 202 ASN A O 1
ATOM 1539 N N . ALA A 1 203 ? 29.034 6.639 -48.778 1.00 84.88 203 ALA A N 1
ATOM 1540 C CA . ALA A 1 203 ? 30.324 6.912 -49.413 1.00 84.88 203 ALA A CA 1
ATOM 1541 C C . ALA A 1 203 ? 30.892 8.298 -49.057 1.00 84.88 203 ALA A C 1
ATOM 1543 O O . ALA A 1 203 ? 32.099 8.508 -49.161 1.00 84.88 203 ALA A O 1
ATOM 1544 N N . ASP A 1 204 ? 30.036 9.240 -48.649 1.00 82.94 204 ASP A N 1
ATOM 1545 C CA . ASP A 1 204 ? 30.425 10.609 -48.305 1.00 82.94 204 ASP A CA 1
ATOM 1546 C C . ASP A 1 204 ? 30.992 10.708 -46.887 1.00 82.94 204 ASP A C 1
ATOM 1548 O O . ASP A 1 204 ? 31.941 11.453 -46.645 1.00 82.94 204 ASP A O 1
ATOM 1552 N N . THR A 1 205 ? 30.420 9.951 -45.950 1.00 80.62 205 THR A N 1
ATOM 1553 C CA . THR A 1 205 ? 30.769 10.022 -44.522 1.00 80.62 205 THR A CA 1
ATOM 1554 C C . THR A 1 205 ? 31.585 8.824 -44.042 1.00 80.62 205 THR A C 1
ATOM 1556 O O . THR A 1 205 ? 32.181 8.876 -42.967 1.00 80.62 205 THR A O 1
ATOM 1559 N N . GLY A 1 206 ? 31.602 7.729 -44.806 1.00 80.12 206 GLY A N 1
ATOM 1560 C CA . GLY A 1 206 ? 32.185 6.447 -44.409 1.00 80.12 206 GLY A CA 1
ATOM 1561 C C . GLY A 1 206 ? 31.410 5.724 -43.301 1.00 80.12 206 GLY A C 1
ATOM 1562 O O . GLY A 1 206 ? 31.843 4.658 -42.858 1.00 80.12 206 GLY A O 1
ATOM 1563 N N . LYS A 1 207 ? 30.279 6.278 -42.843 1.00 82.75 207 LYS A N 1
ATOM 1564 C CA . LYS A 1 207 ? 29.440 5.675 -41.802 1.00 82.75 207 LYS A CA 1
ATOM 1565 C C . LYS A 1 207 ? 28.575 4.563 -42.387 1.00 82.75 207 LYS A C 1
ATOM 1567 O O . LYS A 1 207 ? 28.064 4.682 -43.501 1.00 82.75 207 LYS A O 1
ATOM 1572 N N . ARG A 1 208 ? 28.403 3.488 -41.622 1.00 85.25 208 ARG A N 1
ATOM 1573 C CA . ARG A 1 208 ? 27.441 2.425 -41.934 1.00 85.25 208 ARG A CA 1
ATOM 1574 C C . ARG A 1 208 ? 26.048 2.851 -41.496 1.00 85.25 208 ARG A C 1
ATOM 1576 O O . ARG A 1 208 ? 25.937 3.584 -40.519 1.00 85.25 208 ARG A O 1
ATOM 1583 N N . PHE A 1 209 ? 25.028 2.435 -42.235 1.00 83.44 209 PHE A N 1
ATOM 1584 C CA . PHE A 1 209 ? 23.644 2.792 -41.936 1.00 83.44 209 PHE A CA 1
ATOM 1585 C C . PHE A 1 209 ? 22.692 1.622 -42.202 1.00 83.44 209 PHE A C 1
ATOM 1587 O O . PHE A 1 209 ? 22.979 0.716 -42.993 1.00 83.44 209 PHE A O 1
ATOM 1594 N N . SER A 1 210 ? 21.546 1.647 -41.520 1.00 84.12 210 SER A N 1
ATOM 1595 C CA . SER A 1 210 ? 20.539 0.596 -41.639 1.00 84.12 210 SER A CA 1
ATOM 1596 C C . SER A 1 210 ? 19.758 0.740 -42.941 1.00 84.12 210 SER A C 1
ATOM 1598 O O . SER A 1 210 ? 19.224 1.807 -43.245 1.00 84.12 210 SER A O 1
ATOM 1600 N N . HIS A 1 211 ? 19.636 -0.354 -43.690 1.00 84.19 211 HIS A N 1
ATOM 1601 C CA . HIS A 1 211 ? 18.799 -0.411 -44.887 1.00 84.19 211 HIS A CA 1
ATOM 1602 C C . HIS A 1 211 ? 17.299 -0.290 -44.550 1.00 84.19 211 HIS A C 1
ATOM 1604 O O . HIS A 1 211 ? 16.533 0.186 -45.383 1.00 84.19 211 HIS A O 1
ATOM 1610 N N . LEU A 1 212 ? 16.883 -0.616 -43.319 1.00 82.94 212 LEU A N 1
ATOM 1611 C CA . LEU A 1 212 ? 15.476 -0.622 -42.889 1.00 82.94 212 LEU A CA 1
ATOM 1612 C C . LEU A 1 212 ? 14.773 0.743 -42.996 1.00 82.94 212 LEU A C 1
ATOM 1614 O O . LEU A 1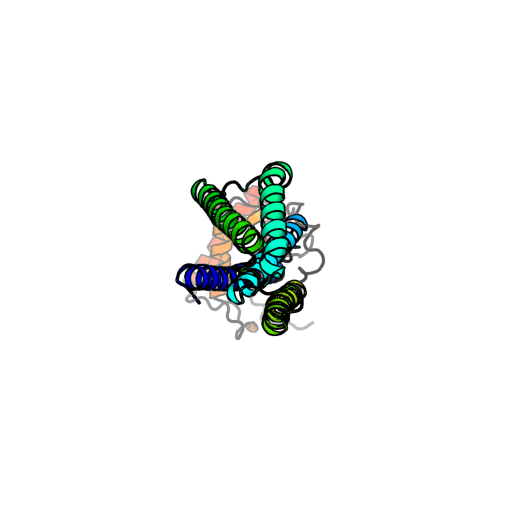 212 ? 13.550 0.794 -43.074 1.00 82.94 212 LEU A O 1
ATOM 1618 N N . TYR A 1 213 ? 15.524 1.847 -42.983 1.00 80.00 213 TYR A N 1
ATOM 1619 C CA . TYR A 1 213 ? 14.947 3.197 -42.957 1.00 80.00 213 TYR A CA 1
ATOM 1620 C C . TYR A 1 213 ? 14.841 3.864 -44.330 1.00 80.00 213 TYR A C 1
ATOM 1622 O O . TYR A 1 213 ? 14.155 4.877 -44.459 1.00 80.00 213 TYR A O 1
ATOM 1630 N N . TRP A 1 214 ? 15.517 3.327 -45.350 1.00 81.06 214 TRP A N 1
ATOM 1631 C CA . TRP A 1 214 ? 15.735 4.055 -46.606 1.00 81.06 214 TRP A CA 1
ATOM 1632 C C . TRP A 1 214 ? 15.321 3.312 -47.871 1.00 81.06 214 TRP A C 1
ATOM 1634 O O . TRP A 1 214 ? 15.263 3.928 -48.936 1.00 81.06 214 TRP A O 1
ATOM 1644 N N . VAL A 1 215 ? 15.021 2.018 -47.771 1.00 84.44 215 VAL A N 1
ATOM 1645 C CA . VAL A 1 215 ? 14.499 1.231 -48.889 1.00 84.44 215 VAL A CA 1
ATOM 1646 C C . VAL A 1 215 ? 13.142 0.629 -48.552 1.00 84.44 215 VAL A C 1
ATOM 1648 O O . VAL A 1 215 ? 12.726 0.585 -47.398 1.00 84.44 215 VAL A O 1
ATOM 1651 N N . GLU A 1 216 ? 12.430 0.187 -49.583 1.00 88.88 216 GLU A N 1
ATOM 1652 C CA . GLU A 1 216 ? 11.169 -0.529 -49.422 1.00 88.88 216 GLU A CA 1
ATOM 1653 C C . GLU A 1 216 ? 11.386 -1.868 -48.696 1.00 88.88 216 GLU A C 1
ATOM 1655 O O . GLU A 1 216 ? 12.434 -2.499 -48.843 1.00 88.88 216 GLU A O 1
ATOM 1660 N N . GLU A 1 217 ? 10.386 -2.301 -47.925 1.00 84.12 217 GLU A N 1
ATOM 1661 C CA . GLU A 1 217 ? 10.450 -3.462 -47.023 1.00 84.12 217 GLU A CA 1
ATOM 1662 C C . GLU A 1 217 ? 10.962 -4.735 -47.717 1.00 84.12 217 GLU A C 1
ATOM 1664 O O . GLU A 1 217 ? 11.780 -5.464 -47.157 1.00 84.12 217 GLU A O 1
ATOM 1669 N N . SER A 1 218 ? 10.558 -4.970 -48.970 1.00 89.75 218 SER A N 1
ATOM 1670 C CA . SER A 1 218 ? 10.990 -6.148 -49.730 1.00 89.75 218 SER A CA 1
ATOM 1671 C C . SER A 1 218 ? 12.490 -6.141 -50.063 1.00 89.75 218 SER A C 1
ATOM 1673 O O . SER A 1 218 ? 13.152 -7.180 -49.995 1.00 89.75 218 SER A O 1
ATOM 1675 N N . LEU A 1 219 ? 13.051 -4.971 -50.387 1.00 91.56 219 LEU A N 1
ATOM 1676 C CA . LEU A 1 219 ? 14.479 -4.808 -50.653 1.00 91.56 219 LEU A CA 1
ATOM 1677 C C . LEU A 1 219 ? 15.280 -4.808 -49.351 1.00 91.56 219 LEU A C 1
ATOM 1679 O O . LEU A 1 219 ? 16.370 -5.373 -49.315 1.00 91.56 219 LEU A O 1
ATOM 1683 N N . ALA A 1 220 ? 14.731 -4.221 -48.286 1.00 90.88 220 ALA A N 1
ATOM 1684 C CA . ALA A 1 220 ? 15.321 -4.277 -46.956 1.00 90.88 220 ALA A CA 1
ATOM 1685 C C . ALA A 1 220 ? 15.532 -5.730 -46.510 1.00 90.88 220 ALA A C 1
ATOM 1687 O O . ALA A 1 220 ? 16.654 -6.104 -46.182 1.00 90.88 220 ALA A O 1
ATOM 1688 N N . HIS A 1 221 ? 14.496 -6.567 -46.608 1.00 91.56 221 HIS A N 1
ATOM 1689 C CA . HIS A 1 221 ? 14.597 -7.975 -46.230 1.00 91.56 221 HIS A CA 1
ATOM 1690 C C . HIS A 1 221 ? 15.600 -8.753 -47.095 1.00 91.56 221 HIS A C 1
ATOM 1692 O O . HIS A 1 221 ? 16.395 -9.522 -46.569 1.00 91.56 221 HIS A O 1
ATOM 1698 N N . ARG A 1 222 ? 15.648 -8.496 -48.412 1.00 94.06 222 ARG A N 1
ATOM 1699 C CA . ARG A 1 222 ? 16.674 -9.094 -49.291 1.00 94.06 222 ARG A CA 1
ATOM 1700 C C . ARG A 1 222 ? 18.099 -8.707 -48.898 1.00 94.06 222 ARG A C 1
ATOM 1702 O O . ARG A 1 222 ? 18.998 -9.536 -49.000 1.00 94.06 222 ARG A O 1
ATOM 1709 N N . ILE A 1 223 ? 18.320 -7.458 -48.484 1.00 94.00 223 ILE A N 1
ATOM 1710 C CA . ILE A 1 223 ? 19.632 -6.993 -48.010 1.00 94.00 223 ILE A CA 1
ATOM 1711 C C . ILE A 1 223 ? 20.006 -7.691 -46.700 1.00 94.00 223 ILE A C 1
ATOM 1713 O O . ILE A 1 223 ? 21.162 -8.081 -46.542 1.00 94.00 223 ILE A O 1
ATOM 1717 N N . GLU A 1 224 ? 19.045 -7.856 -45.791 1.00 93.12 224 GLU A N 1
ATOM 1718 C CA . GLU A 1 224 ? 19.226 -8.568 -44.524 1.00 93.12 224 GLU A CA 1
ATOM 1719 C C . GLU A 1 224 ? 19.571 -10.046 -44.749 1.00 93.12 224 GLU A C 1
ATOM 1721 O O . GLU A 1 224 ? 20.621 -10.490 -44.297 1.00 93.12 224 GLU A O 1
ATOM 1726 N N . GLU A 1 225 ? 18.782 -10.780 -45.543 1.00 93.81 225 GLU A N 1
ATOM 1727 C CA . GLU A 1 225 ? 19.047 -12.192 -45.871 1.00 93.81 225 GLU A CA 1
ATOM 1728 C C . GLU A 1 225 ? 20.419 -12.389 -46.540 1.00 93.81 225 GLU A C 1
ATOM 1730 O O . GLU A 1 225 ? 21.138 -13.358 -46.274 1.00 93.81 225 GLU A O 1
ATOM 1735 N N . TRP A 1 226 ? 20.800 -11.459 -47.418 1.00 94.50 226 TRP A N 1
ATOM 1736 C CA . TRP A 1 226 ? 22.099 -11.482 -48.076 1.00 94.50 226 TRP A CA 1
ATOM 1737 C C . TRP A 1 226 ? 23.263 -11.225 -47.104 1.00 94.50 226 TRP A C 1
ATOM 1739 O O . TRP A 1 226 ? 24.299 -11.897 -47.203 1.00 94.50 226 TRP A O 1
ATOM 1749 N N . ASP A 1 227 ? 23.112 -10.288 -46.161 1.00 92.56 227 ASP A N 1
ATOM 1750 C CA . ASP A 1 227 ? 24.118 -10.036 -45.122 1.00 92.56 227 ASP A CA 1
ATOM 1751 C C . ASP A 1 227 ? 24.187 -11.193 -44.121 1.00 92.56 227 ASP A C 1
ATOM 1753 O O . ASP A 1 227 ? 25.284 -11.641 -43.805 1.00 92.56 227 ASP A O 1
ATOM 1757 N N . ASP A 1 228 ? 23.058 -11.775 -43.717 1.00 91.81 228 ASP A N 1
ATOM 1758 C CA . ASP A 1 228 ? 23.003 -12.962 -42.854 1.00 91.81 228 ASP A CA 1
ATOM 1759 C C . ASP A 1 228 ? 23.778 -14.143 -43.448 1.00 91.81 228 ASP A C 1
ATOM 1761 O O . ASP A 1 228 ? 24.469 -14.869 -42.723 1.00 91.81 228 ASP A O 1
ATOM 1765 N N . GLY A 1 229 ? 23.726 -14.311 -44.773 1.00 90.38 229 GLY A N 1
ATOM 1766 C CA . GLY A 1 229 ? 24.553 -15.280 -45.491 1.00 90.38 229 GLY A CA 1
ATOM 1767 C C . GLY A 1 229 ? 26.054 -15.025 -45.312 1.00 90.38 229 GLY A C 1
ATOM 1768 O O . GLY A 1 229 ? 26.820 -15.966 -45.092 1.00 90.38 229 GLY A O 1
ATOM 1769 N N . PHE A 1 230 ? 26.477 -13.758 -45.334 1.00 89.38 230 PHE A N 1
ATOM 1770 C CA . PHE A 1 230 ? 27.857 -13.366 -45.045 1.00 89.38 230 PHE A CA 1
ATOM 1771 C C . PHE A 1 230 ? 28.213 -13.566 -43.565 1.00 89.38 230 PHE A C 1
ATOM 1773 O O . PHE A 1 230 ? 29.254 -14.153 -43.270 1.00 89.38 230 PHE A O 1
ATOM 1780 N N . GLN A 1 231 ? 27.359 -13.122 -42.634 1.00 88.56 231 GLN A N 1
ATOM 1781 C CA . GLN A 1 231 ? 27.599 -13.246 -41.192 1.00 88.56 231 GLN A CA 1
ATOM 1782 C C . GLN A 1 231 ? 27.701 -14.721 -40.774 1.00 88.56 231 GLN A C 1
ATOM 1784 O O . GLN A 1 231 ? 28.577 -15.078 -39.991 1.00 88.56 231 GLN A O 1
ATOM 1789 N N . SER A 1 232 ? 26.855 -15.586 -41.342 1.00 88.44 232 SER A N 1
ATOM 1790 C CA . SER A 1 232 ? 26.842 -17.030 -41.066 1.00 88.44 232 SER A CA 1
ATOM 17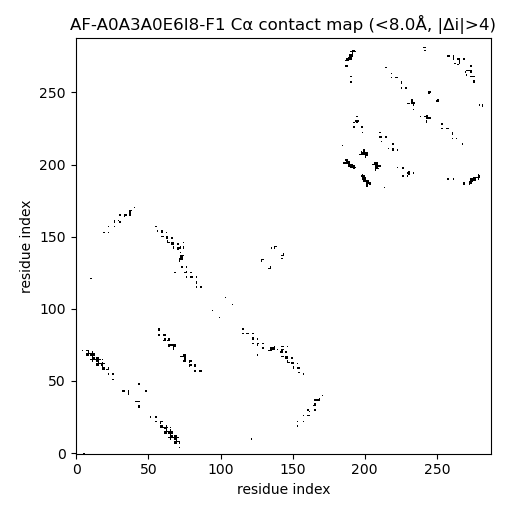91 C C . SER A 1 232 ? 28.064 -17.755 -41.625 1.00 88.44 232 SER A C 1
ATOM 1793 O O . SER A 1 232 ? 28.520 -18.733 -41.036 1.00 88.44 232 SER A O 1
ATOM 1795 N N . ALA A 1 233 ? 28.596 -17.285 -42.755 1.00 84.69 233 ALA A N 1
ATOM 1796 C CA . ALA A 1 233 ? 29.827 -17.812 -43.333 1.00 84.69 233 ALA A CA 1
ATOM 1797 C C . ALA A 1 233 ? 31.082 -17.305 -42.596 1.00 84.69 233 ALA A C 1
ATOM 1799 O O . ALA A 1 233 ? 32.170 -17.831 -42.806 1.00 84.69 233 ALA A O 1
ATOM 1800 N N . PHE A 1 234 ? 30.974 -16.290 -41.735 1.00 81.12 234 PHE A N 1
ATOM 1801 C CA . PHE A 1 234 ? 32.124 -15.681 -41.074 1.00 81.12 234 PHE A CA 1
ATOM 1802 C C . PHE A 1 234 ? 32.323 -16.219 -39.649 1.00 81.12 234 PHE A C 1
ATOM 1804 O O . PHE A 1 234 ? 31.445 -16.125 -38.796 1.00 81.12 234 PHE A O 1
ATOM 1811 N N . SER A 1 235 ? 33.526 -16.717 -39.355 1.00 74.44 235 SER A N 1
ATOM 1812 C CA . SER A 1 235 ? 33.948 -17.075 -37.996 1.00 74.44 235 SER A CA 1
ATOM 1813 C C . SER A 1 235 ? 34.900 -16.018 -37.437 1.00 74.44 235 SER A C 1
ATOM 1815 O O . SER A 1 235 ? 35.875 -15.639 -38.089 1.00 74.44 235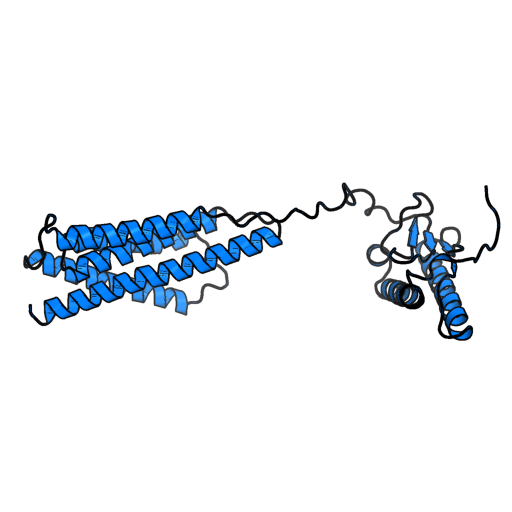 SER A O 1
ATOM 1817 N N . ALA A 1 236 ? 34.656 -15.558 -36.205 1.00 64.44 236 ALA A N 1
ATOM 1818 C CA . ALA A 1 236 ? 35.514 -14.580 -35.528 1.00 64.44 236 ALA A CA 1
ATOM 1819 C C . ALA A 1 236 ? 36.965 -15.078 -35.353 1.00 64.44 236 ALA A C 1
ATOM 1821 O O . ALA A 1 236 ? 37.898 -14.272 -35.369 1.00 64.44 236 ALA A O 1
ATOM 1822 N N . ASP A 1 237 ? 37.156 -16.398 -35.257 1.00 65.69 237 ASP A N 1
ATOM 1823 C CA . ASP A 1 237 ? 38.468 -17.045 -35.130 1.00 65.69 237 ASP A CA 1
ATOM 1824 C C . ASP A 1 237 ? 39.256 -17.076 -36.460 1.00 65.69 237 ASP A C 1
ATOM 1826 O O . ASP A 1 237 ? 40.476 -17.253 -36.462 1.00 65.69 237 ASP A O 1
ATOM 1830 N N . ASP A 1 238 ? 38.580 -16.845 -37.592 1.00 60.25 238 ASP A N 1
ATOM 1831 C CA . ASP A 1 238 ? 39.125 -16.900 -38.954 1.00 60.25 238 ASP A CA 1
ATOM 1832 C C . ASP A 1 238 ? 39.148 -15.527 -39.647 1.00 60.25 238 ASP A C 1
ATOM 1834 O O . ASP A 1 238 ? 39.269 -15.441 -40.870 1.00 60.25 238 ASP A O 1
ATOM 1838 N N . ALA A 1 239 ? 39.109 -14.430 -38.880 1.00 58.66 239 ALA A N 1
ATOM 1839 C CA . ALA A 1 239 ? 39.073 -13.060 -39.405 1.00 58.66 239 ALA A CA 1
ATOM 1840 C C . ALA A 1 239 ? 40.079 -12.738 -40.544 1.00 58.66 239 ALA A C 1
ATOM 1842 O O . ALA A 1 239 ? 39.715 -11.983 -41.447 1.00 58.66 239 ALA A O 1
ATOM 1843 N N . PRO A 1 240 ? 41.311 -13.300 -40.585 1.00 61.53 240 PRO A N 1
ATOM 1844 C CA . PRO A 1 240 ? 42.234 -13.085 -41.705 1.00 61.53 240 PRO A CA 1
ATOM 1845 C C . PRO A 1 240 ? 41.886 -13.855 -42.993 1.00 61.53 240 PRO A C 1
ATOM 1847 O O . PRO A 1 240 ? 42.430 -13.539 -44.051 1.00 61.53 240 PRO A O 1
ATOM 1850 N N . ARG A 1 241 ? 41.057 -14.906 -42.916 1.00 65.56 241 ARG A N 1
ATOM 1851 C CA . ARG A 1 241 ? 40.703 -15.791 -44.040 1.00 65.56 241 ARG A CA 1
ATOM 1852 C C . ARG A 1 241 ? 39.436 -15.363 -44.767 1.00 65.56 241 ARG A C 1
ATOM 1854 O O . ARG A 1 241 ? 39.350 -15.651 -45.954 1.00 65.56 241 ARG A O 1
ATOM 1861 N N . GLY A 1 242 ? 38.535 -14.633 -44.110 1.00 70.06 242 GLY A N 1
ATOM 1862 C CA . GLY A 1 242 ? 37.260 -14.221 -44.701 1.00 70.06 242 GLY A CA 1
ATOM 1863 C C . GLY A 1 242 ? 36.108 -15.188 -44.447 1.00 70.06 242 GLY A C 1
ATOM 1864 O O . GLY A 1 242 ? 36.269 -16.115 -43.657 1.00 70.06 242 GLY A O 1
ATOM 1865 N N . PRO A 1 243 ? 34.955 -14.968 -45.104 1.00 79.81 243 PRO A N 1
ATOM 1866 C CA . PRO A 1 243 ? 33.821 -15.880 -45.019 1.00 79.81 243 PRO A CA 1
ATOM 1867 C C . PRO A 1 243 ? 34.166 -17.248 -45.636 1.00 79.81 243 PRO A C 1
ATOM 1869 O O . PRO A 1 243 ? 34.672 -17.325 -46.756 1.00 79.81 243 PRO A O 1
ATOM 1872 N N . ASP A 1 244 ? 33.874 -18.322 -44.907 1.00 84.50 244 ASP A N 1
ATOM 1873 C CA . ASP A 1 244 ? 34.025 -19.719 -45.315 1.00 84.50 244 ASP A CA 1
ATOM 1874 C C . ASP A 1 244 ? 32.672 -20.257 -45.799 1.00 84.50 244 ASP A C 1
ATOM 1876 O O . ASP A 1 244 ? 31.891 -20.853 -45.052 1.00 84.50 244 ASP A O 1
ATOM 1880 N N . PHE A 1 245 ? 32.345 -19.973 -47.061 1.00 84.69 245 PHE A N 1
ATOM 1881 C CA . PHE A 1 245 ? 31.109 -20.468 -47.662 1.00 84.69 245 PHE A CA 1
ATOM 1882 C C . PHE A 1 245 ? 31.148 -22.002 -47.812 1.00 84.69 245 PHE A C 1
ATOM 1884 O O . PHE A 1 245 ? 32.184 -22.550 -48.195 1.00 84.69 245 PHE A O 1
ATOM 1891 N N . PRO A 1 246 ? 30.018 -22.714 -47.614 1.00 85.12 246 PRO A N 1
ATOM 1892 C CA . PRO A 1 246 ? 29.978 -24.180 -47.684 1.00 85.12 246 PRO A CA 1
ATOM 1893 C C . PRO A 1 246 ? 30.460 -24.765 -49.019 1.00 85.12 246 PRO A C 1
ATOM 1895 O O . PRO A 1 246 ? 30.954 -25.895 -49.073 1.00 85.12 246 PRO A O 1
ATOM 1898 N N . SER A 1 247 ? 30.317 -24.004 -50.107 1.00 88.94 247 SER A N 1
ATOM 1899 C CA . SER A 1 247 ? 30.854 -24.345 -51.416 1.00 88.94 247 SER A CA 1
ATOM 1900 C C . SER A 1 247 ? 31.173 -23.097 -52.255 1.00 88.94 247 SER A C 1
ATOM 1902 O O . SER A 1 247 ? 30.581 -22.035 -52.045 1.00 88.94 247 SER A O 1
ATOM 1904 N N . PRO A 1 248 ? 32.025 -23.220 -53.295 1.00 86.69 248 PRO A N 1
ATOM 1905 C CA . PRO A 1 248 ? 32.244 -22.141 -54.265 1.00 86.69 248 PRO A CA 1
ATOM 1906 C C . PRO A 1 248 ? 30.970 -21.713 -55.007 1.00 86.69 248 PRO A C 1
ATOM 1908 O O . PRO A 1 248 ? 30.894 -20.606 -55.536 1.00 86.69 248 PRO A O 1
ATOM 1911 N N . GLN A 1 249 ? 29.977 -22.604 -55.088 1.00 89.56 249 GLN A N 1
ATOM 1912 C CA . GLN A 1 249 ? 28.701 -22.318 -55.733 1.00 89.56 249 GLN A CA 1
ATOM 1913 C C . GLN A 1 249 ? 27.832 -21.409 -54.854 1.00 89.56 249 GLN A C 1
ATOM 1915 O O . GLN A 1 249 ? 27.180 -20.512 -55.386 1.00 89.56 249 GLN A O 1
ATOM 1920 N N . ASP A 1 250 ? 27.895 -21.583 -53.532 1.00 86.06 250 ASP A N 1
ATOM 1921 C CA . ASP A 1 250 ? 27.203 -20.731 -52.559 1.00 86.06 250 ASP A CA 1
ATOM 1922 C C . ASP A 1 250 ? 27.828 -19.331 -52.502 1.00 86.06 250 ASP A C 1
ATOM 1924 O O . ASP A 1 250 ? 27.109 -18.336 -52.535 1.00 86.06 250 ASP A O 1
ATOM 1928 N N . GLU A 1 251 ? 29.163 -19.234 -52.534 1.00 88.31 251 GLU A N 1
ATOM 1929 C CA . GLU A 1 251 ? 29.867 -17.946 -52.639 1.00 88.31 251 GLU A CA 1
ATOM 1930 C C . GLU A 1 251 ? 29.499 -17.207 -53.939 1.00 88.31 251 GLU A C 1
ATOM 1932 O O . GLU A 1 251 ? 29.262 -15.997 -53.940 1.00 88.31 251 GLU A O 1
ATOM 1937 N N . ALA A 1 252 ? 29.427 -17.927 -55.064 1.00 87.75 252 ALA A N 1
ATOM 1938 C CA . ALA A 1 252 ? 29.036 -17.348 -56.346 1.00 87.75 252 ALA A CA 1
ATOM 1939 C C . ALA A 1 252 ? 27.573 -16.873 -56.347 1.00 87.75 252 ALA A C 1
ATOM 1941 O O . ALA A 1 252 ? 27.289 -15.799 -56.881 1.00 87.75 252 ALA A O 1
ATOM 1942 N N . ALA A 1 253 ? 26.664 -17.640 -55.738 1.00 90.00 253 ALA A N 1
ATOM 1943 C CA . ALA A 1 253 ? 25.261 -17.261 -55.584 1.00 90.00 253 ALA A CA 1
ATOM 1944 C C . ALA A 1 253 ? 25.111 -16.020 -54.691 1.00 90.00 253 ALA A C 1
ATOM 1946 O O . ALA A 1 253 ? 24.435 -15.067 -55.076 1.00 90.00 253 ALA A O 1
ATOM 1947 N N . TRP A 1 254 ? 25.816 -15.984 -53.559 1.00 92.25 254 TRP A N 1
ATOM 1948 C CA . TRP A 1 254 ? 25.850 -14.831 -52.661 1.00 92.25 254 TRP A CA 1
ATOM 1949 C C . TRP A 1 254 ? 26.394 -13.571 -53.353 1.00 92.25 254 TRP A C 1
ATOM 1951 O O . TRP A 1 254 ? 25.800 -12.497 -53.246 1.00 92.25 254 TRP A O 1
ATOM 1961 N N . ARG A 1 255 ? 27.479 -13.683 -54.135 1.00 89.75 255 ARG A N 1
ATOM 1962 C CA . ARG A 1 255 ? 27.998 -12.553 -54.930 1.00 89.75 255 ARG A CA 1
ATOM 1963 C C . ARG A 1 255 ? 27.000 -12.076 -55.984 1.00 89.75 255 ARG A C 1
ATOM 1965 O O . ARG A 1 255 ? 26.856 -10.871 -56.178 1.00 89.75 255 ARG A O 1
ATOM 1972 N N . ALA A 1 256 ? 26.336 -13.002 -56.675 1.00 90.19 256 ALA A N 1
ATOM 1973 C CA . ALA A 1 256 ? 25.336 -12.661 -57.681 1.00 90.19 256 ALA A CA 1
ATOM 1974 C C . ALA A 1 256 ? 24.150 -11.905 -57.063 1.00 90.19 256 ALA A C 1
ATOM 1976 O O . ALA A 1 256 ? 23.701 -10.914 -57.639 1.00 90.19 256 ALA A O 1
ATOM 1977 N N . GLU A 1 257 ? 23.701 -12.314 -55.874 1.00 92.94 257 GLU A N 1
ATOM 1978 C CA . GLU A 1 257 ? 22.638 -11.618 -55.145 1.00 92.94 257 GLU A CA 1
ATOM 1979 C C . GLU A 1 257 ? 23.080 -10.222 -54.689 1.00 92.94 257 GLU A C 1
ATOM 1981 O O . GLU A 1 257 ? 22.353 -9.253 -54.894 1.00 92.94 257 GLU A O 1
ATOM 1986 N N . GLY A 1 258 ? 24.311 -10.076 -54.188 1.00 91.25 258 GLY A N 1
ATOM 1987 C CA . GLY A 1 258 ? 24.866 -8.768 -53.820 1.00 91.25 258 GLY A CA 1
ATOM 1988 C C . GLY A 1 258 ? 24.922 -7.786 -54.998 1.00 91.25 258 GLY A C 1
ATOM 1989 O O . GLY A 1 258 ? 24.608 -6.604 -54.848 1.00 91.25 258 GLY A O 1
ATOM 1990 N N . LEU A 1 259 ? 25.254 -8.276 -56.197 1.00 91.19 259 LEU A N 1
ATOM 1991 C CA . LEU A 1 259 ? 25.194 -7.482 -57.428 1.00 91.19 259 LEU A CA 1
ATOM 1992 C C . LEU A 1 259 ? 23.751 -7.143 -57.830 1.00 91.19 259 LEU A C 1
ATOM 1994 O O . LEU A 1 259 ? 23.489 -6.018 -58.249 1.00 91.19 259 LEU A O 1
ATOM 1998 N N . ALA A 1 260 ? 22.808 -8.075 -57.676 1.00 92.56 260 ALA A N 1
ATOM 1999 C CA . ALA A 1 260 ? 21.393 -7.822 -57.951 1.00 92.56 260 ALA A CA 1
ATOM 2000 C C . ALA A 1 260 ? 20.792 -6.778 -56.990 1.00 92.56 260 ALA A C 1
ATOM 2002 O O . ALA A 1 260 ? 20.006 -5.930 -57.412 1.00 92.56 260 ALA A O 1
ATOM 2003 N N . ILE A 1 261 ? 21.194 -6.805 -55.718 1.00 92.75 261 ILE A N 1
ATOM 2004 C CA . ILE A 1 261 ? 20.870 -5.781 -54.718 1.00 92.75 261 ILE A CA 1
ATOM 2005 C C . ILE A 1 261 ? 21.470 -4.431 -55.124 1.00 92.75 261 ILE A C 1
ATOM 2007 O O . ILE A 1 261 ? 20.791 -3.409 -55.033 1.00 92.75 261 ILE A O 1
ATOM 2011 N N . ALA A 1 262 ? 22.713 -4.412 -55.614 1.00 91.00 262 ALA A N 1
ATOM 2012 C CA . ALA A 1 262 ? 23.347 -3.187 -56.096 1.00 91.00 262 ALA A CA 1
ATOM 2013 C C . ALA A 1 262 ? 22.571 -2.543 -57.247 1.00 91.00 262 ALA A C 1
ATOM 2015 O O . ALA A 1 262 ? 22.363 -1.332 -57.231 1.00 91.00 262 ALA A O 1
ATOM 2016 N N . GLU A 1 263 ? 22.110 -3.336 -58.214 1.00 91.56 263 GLU A N 1
ATOM 2017 C CA . GLU A 1 263 ? 21.266 -2.837 -59.305 1.00 91.56 263 GLU A CA 1
ATOM 2018 C C . GLU A 1 263 ? 19.919 -2.309 -58.790 1.00 91.56 263 GLU A C 1
ATOM 2020 O O . GLU A 1 263 ? 19.522 -1.207 -59.160 1.00 91.56 263 GLU A O 1
ATOM 2025 N N . ALA A 1 264 ? 19.266 -3.008 -57.857 1.00 91.44 264 ALA A N 1
ATOM 2026 C CA . ALA A 1 264 ? 18.021 -2.523 -57.252 1.00 91.44 264 ALA A CA 1
ATOM 2027 C C . ALA A 1 264 ? 18.209 -1.196 -56.490 1.00 91.44 264 ALA A C 1
ATOM 2029 O O . ALA A 1 264 ? 17.350 -0.317 -56.529 1.00 91.44 264 ALA A O 1
ATOM 2030 N N . LEU A 1 265 ? 19.351 -1.012 -55.824 1.00 90.19 265 LEU A N 1
ATOM 2031 C CA . LEU A 1 265 ? 19.687 0.249 -55.164 1.00 90.19 265 LEU A CA 1
ATOM 2032 C C . LEU A 1 265 ? 19.978 1.371 -56.176 1.00 90.19 265 LEU A C 1
ATOM 2034 O O . LEU A 1 265 ? 19.652 2.526 -55.903 1.00 90.19 265 LEU A O 1
ATOM 2038 N N . LYS A 1 266 ? 20.541 1.073 -57.355 1.00 90.81 266 LYS A N 1
ATOM 2039 C CA . LYS A 1 266 ? 20.750 2.082 -58.415 1.00 90.81 266 LYS A CA 1
ATOM 2040 C C . LYS A 1 266 ? 19.439 2.663 -58.933 1.00 90.81 266 LYS A C 1
ATOM 2042 O O . LYS A 1 266 ? 19.412 3.849 -59.260 1.00 90.81 266 LYS A O 1
ATOM 2047 N N . ASP A 1 267 ? 18.362 1.880 -58.949 1.00 87.62 267 ASP A N 1
ATOM 2048 C CA . ASP A 1 267 ? 17.029 2.373 -59.319 1.00 87.62 267 ASP A CA 1
ATOM 2049 C C . ASP A 1 267 ? 16.493 3.420 -58.323 1.00 87.62 267 ASP A C 1
ATOM 2051 O O . ASP A 1 267 ? 15.697 4.282 -58.697 1.00 87.62 267 ASP A O 1
ATOM 2055 N N . ILE A 1 268 ? 16.956 3.383 -57.067 1.00 85.69 268 ILE A N 1
ATOM 2056 C CA . ILE A 1 268 ? 16.533 4.295 -55.992 1.00 85.69 268 ILE A CA 1
ATOM 2057 C C . ILE A 1 268 ? 17.452 5.523 -55.906 1.00 85.69 268 ILE A C 1
ATOM 2059 O O . ILE A 1 268 ? 16.975 6.654 -55.818 1.00 85.69 268 ILE A O 1
ATOM 2063 N N . TYR A 1 269 ? 18.771 5.312 -55.935 1.00 85.00 269 TYR A N 1
ATOM 2064 C CA . TYR A 1 269 ? 19.774 6.349 -55.645 1.00 85.00 269 TYR A CA 1
ATOM 2065 C C . TYR A 1 269 ? 20.462 6.925 -56.890 1.00 85.00 269 TYR A C 1
ATOM 2067 O O . TYR A 1 269 ? 21.162 7.938 -56.805 1.00 85.00 269 TYR A O 1
ATOM 2075 N N . GLY A 1 270 ? 20.259 6.307 -58.053 1.00 85.75 270 GLY A N 1
ATOM 2076 C CA . GLY A 1 270 ? 20.905 6.650 -59.314 1.00 85.75 270 GLY A CA 1
ATOM 2077 C C . GLY A 1 270 ? 22.087 5.727 -59.657 1.00 85.75 270 GLY A C 1
ATOM 2078 O O . GLY A 1 270 ? 22.765 5.208 -58.765 1.00 85.75 270 GLY A O 1
ATOM 2079 N N . PRO A 1 271 ? 22.376 5.532 -60.958 1.00 83.75 271 PRO A N 1
ATOM 2080 C CA . PRO A 1 271 ? 23.345 4.541 -61.436 1.00 83.75 271 PRO A CA 1
ATOM 2081 C C . PRO A 1 271 ? 24.790 4.816 -61.003 1.00 83.75 271 PRO A C 1
ATOM 2083 O O . PRO A 1 271 ? 25.543 3.873 -60.768 1.00 83.75 271 PRO A O 1
ATOM 2086 N N . ASP A 1 272 ? 25.159 6.091 -60.854 1.00 86.00 272 ASP A N 1
ATOM 2087 C CA . ASP A 1 272 ? 26.505 6.524 -60.449 1.00 86.00 272 ASP A CA 1
ATOM 2088 C C . ASP A 1 272 ? 26.665 6.637 -58.921 1.00 86.00 272 ASP A C 1
ATOM 2090 O O . ASP A 1 272 ? 27.752 6.927 -58.416 1.00 86.00 272 ASP A O 1
ATOM 2094 N N . SER A 1 273 ? 25.579 6.419 -58.177 1.00 86.06 273 SER A N 1
ATOM 2095 C CA . SER A 1 273 ? 25.518 6.626 -56.731 1.00 86.06 273 SER A CA 1
ATOM 2096 C C . SER A 1 273 ? 25.753 5.351 -55.932 1.00 86.06 273 SER A C 1
ATOM 2098 O O . SER A 1 273 ? 25.983 5.438 -54.731 1.00 86.06 273 SER A O 1
ATOM 2100 N N . VAL A 1 274 ? 25.707 4.172 -56.559 1.00 87.81 274 VAL A N 1
ATOM 2101 C CA . VAL A 1 274 ? 25.837 2.881 -55.869 1.00 87.81 274 VAL A CA 1
ATOM 2102 C C . VAL A 1 274 ? 27.033 2.115 -56.404 1.00 87.81 274 VAL A C 1
ATOM 2104 O O . VAL A 1 274 ? 27.105 1.771 -57.585 1.00 87.81 274 VAL A O 1
ATOM 2107 N N . THR A 1 275 ? 27.965 1.800 -55.511 1.00 85.94 275 THR A N 1
ATOM 2108 C CA . THR A 1 275 ? 29.114 0.943 -55.808 1.00 85.94 275 THR A CA 1
ATOM 2109 C C . THR A 1 275 ? 29.060 -0.324 -54.970 1.00 85.94 275 THR A C 1
ATOM 2111 O O . THR A 1 275 ? 28.851 -0.289 -53.760 1.00 85.94 275 THR A O 1
ATOM 2114 N N . PHE A 1 276 ? 29.277 -1.469 -55.612 1.00 81.44 276 PHE A N 1
ATOM 2115 C CA . PHE A 1 276 ? 29.567 -2.699 -54.889 1.00 81.44 276 PHE A CA 1
ATOM 2116 C C . PHE A 1 276 ? 31.040 -2.640 -54.478 1.00 81.44 276 PHE A C 1
ATOM 2118 O O . PHE A 1 276 ? 31.932 -2.672 -55.328 1.00 81.44 276 PHE A O 1
ATOM 2125 N N . GLY A 1 277 ? 31.282 -2.409 -53.190 1.00 68.50 277 GLY A N 1
ATOM 2126 C CA . GLY A 1 277 ? 32.619 -2.259 -52.638 1.00 68.50 277 GLY A CA 1
ATOM 2127 C C . GLY A 1 277 ? 33.358 -3.597 -52.574 1.00 68.50 277 GLY A C 1
ATOM 2128 O O . GLY A 1 277 ? 32.736 -4.659 -52.618 1.00 68.50 277 GLY A O 1
ATOM 2129 N N . PRO A 1 278 ? 34.688 -3.571 -52.405 1.00 60.22 278 PRO A N 1
ATOM 2130 C CA . PRO A 1 278 ? 35.524 -4.765 -52.327 1.00 60.22 278 PRO A CA 1
ATOM 2131 C C . PRO A 1 278 ? 35.418 -5.404 -50.937 1.00 60.22 278 PRO A C 1
ATOM 2133 O O . PRO A 1 278 ? 36.443 -5.668 -50.316 1.00 60.22 278 PRO A O 1
ATOM 2136 N N . GLY A 1 279 ? 34.207 -5.532 -50.380 1.00 54.62 279 GLY A N 1
ATOM 2137 C CA . GLY A 1 279 ? 33.931 -5.882 -48.980 1.00 54.62 279 GLY A CA 1
ATOM 2138 C C . GLY A 1 279 ? 34.284 -7.329 -48.639 1.00 54.62 279 GLY A C 1
ATOM 2139 O O . GLY A 1 279 ? 33.437 -8.087 -48.197 1.00 54.62 279 GLY A O 1
ATOM 2140 N N . TRP A 1 280 ? 35.564 -7.650 -48.826 1.00 58.38 280 TRP A N 1
ATOM 2141 C CA . TRP A 1 280 ? 36.234 -8.930 -49.004 1.00 58.38 280 TRP A CA 1
ATOM 2142 C C . TRP A 1 280 ? 36.725 -9.208 -50.444 1.00 58.38 280 TRP A C 1
ATOM 2144 O O . TRP A 1 280 ? 36.445 -10.244 -51.036 1.00 58.38 280 TRP A O 1
ATOM 2154 N N . ASP A 1 281 ? 37.537 -8.310 -51.007 1.00 44.94 281 ASP A N 1
ATOM 2155 C CA . ASP A 1 281 ? 38.613 -8.745 -51.904 1.00 44.94 281 ASP A CA 1
ATOM 2156 C C . ASP A 1 281 ? 39.802 -9.152 -51.032 1.00 44.94 281 ASP A C 1
ATOM 2158 O O . ASP A 1 281 ? 40.409 -8.326 -50.347 1.00 44.94 281 ASP A O 1
ATOM 2162 N N . GLY A 1 282 ? 40.133 -10.441 -51.028 1.00 41.22 282 GLY A N 1
ATOM 2163 C CA . GLY A 1 282 ? 41.306 -10.967 -50.342 1.00 41.22 282 GLY A CA 1
ATOM 2164 C C . GLY A 1 282 ? 42.608 -10.379 -50.895 1.00 41.22 282 GLY A C 1
ATOM 2165 O O . GLY A 1 282 ? 43.292 -11.016 -51.696 1.00 41.22 282 GLY A O 1
ATOM 2166 N N . HIS A 1 283 ? 43.009 -9.192 -50.438 1.00 33.03 283 HIS A N 1
ATOM 2167 C CA . HIS A 1 283 ? 44.394 -8.743 -50.531 1.00 33.03 283 HIS A CA 1
ATOM 2168 C C . HIS A 1 283 ? 45.251 -9.566 -49.566 1.00 33.03 283 HIS A C 1
ATOM 2170 O O . HIS A 1 283 ? 45.571 -9.180 -48.444 1.00 33.03 283 HIS A O 1
ATOM 2176 N N . ARG A 1 284 ? 45.684 -10.726 -50.065 1.00 40.09 284 ARG A N 1
ATOM 2177 C CA . ARG A 1 284 ? 47.019 -11.229 -49.756 1.00 40.09 284 ARG A CA 1
ATOM 2178 C C . ARG A 1 284 ? 48.032 -10.218 -50.304 1.00 40.09 284 ARG A C 1
ATOM 2180 O O . ARG A 1 284 ? 48.368 -10.275 -51.482 1.00 40.09 284 ARG A O 1
ATOM 2187 N N . GLY A 1 285 ? 48.541 -9.347 -49.438 1.00 26.80 285 GLY A N 1
ATOM 2188 C CA . GLY A 1 285 ? 49.839 -8.701 -49.634 1.00 26.80 285 GLY A CA 1
ATOM 2189 C C . GLY A 1 285 ? 49.858 -7.184 -49.479 1.00 26.80 285 GLY A C 1
ATOM 2190 O O . GLY A 1 285 ? 49.251 -6.474 -50.271 1.00 26.80 285 GLY A O 1
ATOM 2191 N N . GLY A 1 286 ? 50.689 -6.725 -48.538 1.00 24.50 286 GLY A N 1
ATOM 2192 C CA . GLY A 1 286 ? 51.410 -5.458 -48.654 1.00 24.50 286 GLY A CA 1
ATOM 2193 C C . GLY A 1 286 ? 51.271 -4.527 -47.459 1.00 24.50 286 GLY A C 1
ATOM 2194 O O . GLY A 1 286 ? 50.345 -3.731 -47.414 1.00 24.50 286 GLY A O 1
ATOM 2195 N N . ASP A 1 287 ? 52.236 -4.599 -46.543 1.00 30.53 287 ASP A N 1
ATOM 2196 C CA . ASP A 1 287 ? 52.558 -3.529 -45.598 1.00 30.53 287 ASP A CA 1
ATOM 2197 C C . ASP A 1 287 ? 52.741 -2.173 -46.311 1.00 30.53 287 ASP A C 1
ATOM 2199 O O . ASP A 1 287 ? 53.475 -2.112 -47.304 1.00 30.53 287 ASP A O 1
ATOM 2203 N N . ALA A 1 288 ? 52.134 -1.109 -45.766 1.00 30.70 288 ALA A N 1
ATOM 2204 C CA . ALA A 1 288 ? 52.700 0.237 -45.546 1.00 30.70 288 ALA A CA 1
ATOM 2205 C C . ALA A 1 288 ? 51.638 1.185 -44.965 1.00 30.70 288 ALA A C 1
ATOM 2207 O O . ALA A 1 288 ? 50.603 1.397 -45.634 1.00 30.70 288 ALA A O 1
#